Protein AF-A0A8B5X8Y2-F1 (afdb_monomer)

Nearest PDB structures (foldseek):
  4zk9-assembly1_A  TM=5.066E-01  e=2.180E-01  Orf virus (strain NZ2)
  4p5i-assembly1_A-2  TM=5.016E-01  e=2.074E-01  Orf virus
  3ohn-assembly1_A  TM=2.305E-01  e=2.781E-03  Escherichia coli
  4zkc-assembly1_A  TM=3.846E-01  e=9.863E-02  Orf virus (strain NZ2)
  3fip-assembly1_A  TM=2.039E-01  e=2.353E+00  Escherichia coli

Solvent-accessible surface area (backbone atoms only — not comparable to full-atom values): 12367 Å² total; per-residue (Å²): 135,82,86,79,83,75,85,62,71,64,56,59,62,65,64,77,43,81,50,65,52,80,51,75,51,100,83,71,53,77,34,45,38,39,38,35,35,48,45,70,46,27,38,42,30,40,31,41,64,80,77,29,56,38,76,73,46,77,46,55,31,97,81,35,43,67,58,92,66,76,67,75,63,94,71,75,76,65,86,79,75,70,77,68,88,74,76,74,29,36,56,47,58,49,41,28,38,44,94,55,35,40,38,39,40,38,39,35,66,55,93,96,28,40,36,39,38,37,40,38,38,31,56,70,49,60,74,43,68,34,40,51,56,84,45,24,36,41,28,41,40,70,61,88,95,38,83,38,87,73,45,76,47,63,32,95,79,36,48,76,50,77,54,73,54,70,54,75,48,93,88,51,99,58,60,45,37,40,37,43,37,44,28,41,44,91,84,40,43,40,38,36,39,39,39,36,46,95,86,37,31,34,37,38,36,42,38,46,44,75,52,60,85,83,84,100

Radius of gyration: 19.71 Å; Cα contacts (8 Å, |Δi|>4): 469; chains: 1; bounding box: 50×38×54 Å

Mean predicted aligned error: 9.06 Å

Structure (mmCIF, N/CA/C/O backbone):
data_AF-A0A8B5X8Y2-F1
#
_entry.id   AF-A0A8B5X8Y2-F1
#
loop_
_atom_site.group_PDB
_atom_site.id
_atom_site.type_symbol
_atom_site.label_atom_id
_atom_site.label_alt_id
_atom_site.label_comp_id
_atom_site.label_asym_id
_atom_site.label_entity_id
_atom_site.label_seq_id
_atom_site.pdbx_PDB_ins_code
_atom_site.Cartn_x
_atom_site.Cartn_y
_atom_site.Cartn_z
_atom_site.occupancy
_atom_site.B_iso_or_equiv
_atom_site.auth_seq_id
_atom_site.auth_comp_id
_atom_site.auth_asym_id
_atom_site.auth_atom_id
_atom_site.pdbx_PDB_model_num
ATOM 1 N N . MET A 1 1 ? 27.986 -17.971 -14.390 1.00 38.62 1 MET A N 1
ATOM 2 C CA . MET A 1 1 ? 27.100 -17.059 -13.652 1.00 38.62 1 MET A CA 1
ATOM 3 C C . MET A 1 1 ? 25.807 -17.066 -14.427 1.00 38.62 1 MET A C 1
ATOM 5 O O . MET A 1 1 ? 25.839 -16.722 -15.599 1.00 38.62 1 MET A O 1
ATOM 9 N N . GLY A 1 2 ? 24.779 -17.705 -13.874 1.00 31.53 2 GLY A N 1
ATOM 10 C CA . GLY A 1 2 ? 23.454 -17.707 -14.483 1.00 31.53 2 GLY A CA 1
ATOM 11 C C . GLY A 1 2 ? 22.730 -16.488 -13.947 1.00 31.53 2 GLY A C 1
ATOM 12 O O . GLY A 1 2 ? 22.591 -16.387 -12.733 1.00 31.53 2 GLY A O 1
ATOM 13 N N . ASP A 1 3 ? 22.370 -15.577 -14.841 1.00 28.75 3 ASP A N 1
ATOM 14 C CA . ASP A 1 3 ? 21.425 -14.503 -14.564 1.00 28.75 3 ASP A CA 1
ATOM 15 C C . ASP A 1 3 ? 20.065 -15.151 -14.286 1.00 28.75 3 ASP A C 1
ATOM 17 O O . ASP A 1 3 ? 19.533 -15.872 -15.136 1.00 28.75 3 ASP A O 1
ATOM 21 N N . PHE A 1 4 ? 19.564 -14.990 -13.065 1.00 26.45 4 PHE A N 1
ATOM 22 C CA . PHE A 1 4 ? 18.182 -15.295 -12.723 1.00 26.45 4 PHE A CA 1
ATOM 23 C C . PHE A 1 4 ? 17.427 -13.975 -12.811 1.00 26.45 4 PHE A C 1
ATOM 25 O O . PHE A 1 4 ? 17.442 -13.193 -11.870 1.00 26.45 4 PHE A O 1
ATOM 32 N N . THR A 1 5 ? 16.800 -13.721 -13.955 1.00 34.78 5 THR A N 1
ATOM 33 C CA . THR A 1 5 ? 15.864 -12.607 -14.105 1.00 34.78 5 THR A CA 1
ATOM 34 C C . THR A 1 5 ? 14.549 -13.016 -13.445 1.00 34.78 5 THR A C 1
ATOM 36 O O . THR A 1 5 ? 13.855 -13.917 -13.928 1.00 34.78 5 THR A O 1
ATOM 39 N N . LEU A 1 6 ? 14.252 -12.424 -12.288 1.00 32.44 6 LEU A N 1
ATOM 40 C CA . LEU A 1 6 ? 12.945 -12.500 -11.646 1.00 32.44 6 LEU A CA 1
ATOM 41 C C . LEU A 1 6 ? 12.022 -11.527 -12.383 1.00 32.44 6 LEU A C 1
ATOM 43 O O . LEU A 1 6 ? 12.013 -10.340 -12.098 1.00 32.44 6 LEU A O 1
ATOM 47 N N . HIS A 1 7 ? 11.240 -12.043 -13.331 1.00 40.62 7 HIS A N 1
ATOM 48 C CA . HIS A 1 7 ? 10.099 -11.309 -13.874 1.00 40.62 7 HIS A CA 1
ATOM 49 C C . HIS A 1 7 ? 8.995 -11.287 -12.809 1.00 40.62 7 HIS A C 1
ATOM 51 O O . HIS A 1 7 ? 8.089 -12.125 -12.827 1.00 40.62 7 HIS A O 1
ATOM 57 N N . GLY A 1 8 ? 9.126 -10.394 -11.830 1.00 38.94 8 GLY A N 1
ATOM 58 C CA . GLY A 1 8 ? 8.060 -10.083 -10.888 1.00 38.94 8 GLY A CA 1
ATOM 59 C C . GLY A 1 8 ? 6.968 -9.320 -11.627 1.00 38.94 8 GLY A C 1
ATOM 60 O O . GLY A 1 8 ? 7.200 -8.225 -12.122 1.00 38.94 8 GLY A O 1
ATOM 61 N N . THR A 1 9 ? 5.784 -9.910 -11.763 1.00 49.56 9 THR A N 1
ATOM 62 C CA . THR A 1 9 ? 4.577 -9.134 -12.050 1.00 49.56 9 THR A CA 1
ATOM 63 C C . THR A 1 9 ? 4.053 -8.656 -10.704 1.00 49.56 9 THR A C 1
ATOM 65 O O . THR A 1 9 ? 3.495 -9.478 -9.975 1.00 49.56 9 THR A O 1
ATOM 68 N N . ALA A 1 10 ? 4.266 -7.385 -10.356 1.00 52.88 10 ALA A N 1
ATOM 69 C CA . ALA A 1 10 ? 3.536 -6.793 -9.243 1.00 52.88 10 ALA A CA 1
ATOM 70 C C . ALA A 1 10 ? 2.070 -6.653 -9.683 1.00 52.88 10 ALA A C 1
ATOM 72 O O . ALA A 1 10 ? 1.734 -6.024 -10.693 1.00 52.88 10 ALA A O 1
ATOM 73 N N . GLU A 1 11 ? 1.210 -7.387 -8.992 1.00 54.44 11 GLU A N 1
ATOM 74 C CA . GLU A 1 11 ? -0.232 -7.373 -9.169 1.00 54.44 11 GLU A CA 1
ATOM 75 C C . GLU A 1 11 ? -0.811 -7.031 -7.806 1.00 54.44 11 GLU A C 1
ATOM 77 O O . GLU A 1 11 ? -0.530 -7.755 -6.854 1.00 54.44 11 GLU A O 1
ATOM 82 N N . MET A 1 12 ? -1.661 -6.010 -7.734 1.00 52.75 12 MET A N 1
ATOM 83 C CA . MET A 1 12 ? -2.456 -5.750 -6.540 1.00 52.75 12 MET A CA 1
ATOM 84 C C . MET A 1 12 ? -3.363 -6.967 -6.287 1.00 52.75 12 MET A C 1
ATOM 86 O O . MET A 1 12 ? -4.352 -7.197 -6.995 1.00 52.75 12 MET A O 1
ATOM 90 N N . ARG A 1 13 ? -2.992 -7.828 -5.334 1.00 49.34 13 ARG A N 1
ATOM 91 C CA . ARG A 1 13 ? -3.683 -9.097 -5.071 1.00 49.34 13 ARG A CA 1
ATOM 92 C C . ARG A 1 13 ? -4.385 -9.054 -3.732 1.00 49.34 13 ARG A C 1
ATOM 94 O O . ARG A 1 13 ? -3.851 -9.446 -2.710 1.00 49.34 13 ARG A O 1
ATOM 101 N N . GLY A 1 14 ? -5.661 -8.706 -3.749 1.00 49.28 14 GLY A N 1
ATOM 102 C CA . GLY A 1 14 ? -6.479 -8.855 -2.557 1.00 49.28 14 GLY A CA 1
ATOM 103 C C . GLY A 1 14 ? -7.716 -7.994 -2.602 1.00 49.28 14 GLY A C 1
ATOM 104 O O . GLY A 1 14 ? -7.848 -7.091 -3.417 1.00 49.28 14 GLY A O 1
ATOM 105 N N . THR A 1 15 ? -8.644 -8.307 -1.715 1.00 59.81 15 THR A N 1
ATOM 106 C CA . THR A 1 15 ? -9.733 -7.405 -1.361 1.00 59.81 15 THR A CA 1
ATOM 107 C C . THR A 1 15 ? -9.506 -7.007 0.075 1.00 59.81 15 THR A C 1
ATOM 109 O O . THR A 1 15 ? -9.328 -7.893 0.914 1.00 59.81 15 THR A O 1
ATOM 112 N N . VAL A 1 16 ? -9.565 -5.713 0.362 1.00 61.00 16 VAL A N 1
ATOM 113 C CA . VAL A 1 16 ? -9.718 -5.279 1.743 1.00 61.00 16 VAL A CA 1
ATOM 114 C C . VAL A 1 16 ? -11.146 -5.590 2.153 1.00 61.00 16 VAL A C 1
ATOM 116 O O . VAL A 1 16 ? -12.097 -5.283 1.433 1.00 61.00 16 VAL A O 1
ATOM 119 N N . SER A 1 17 ? -11.308 -6.257 3.288 1.00 71.62 17 SER A N 1
ATOM 120 C CA . SER A 1 17 ? -12.624 -6.452 3.882 1.00 71.62 17 SER A CA 1
ATOM 121 C C . SER A 1 17 ? -12.577 -6.068 5.342 1.00 71.62 17 SER A C 1
ATOM 123 O O . SER A 1 17 ? -11.766 -6.617 6.089 1.00 71.62 17 SER A O 1
ATOM 125 N N . ALA A 1 18 ? -13.476 -5.173 5.730 1.00 66.81 18 ALA A N 1
ATOM 126 C CA . ALA A 1 18 ? -13.738 -4.852 7.116 1.00 66.81 18 ALA A CA 1
ATOM 127 C C . ALA A 1 18 ? -14.878 -5.731 7.649 1.00 66.81 18 ALA A C 1
ATOM 129 O O . ALA A 1 18 ? -15.845 -6.062 6.955 1.00 66.81 18 ALA A O 1
ATOM 130 N N . SER A 1 19 ? -14.766 -6.147 8.903 1.00 69.38 19 SER A N 1
ATOM 131 C CA . SER A 1 19 ? -15.874 -6.704 9.673 1.00 69.38 19 SER A CA 1
ATOM 132 C C . SER A 1 19 ? -15.887 -6.053 11.040 1.00 69.38 19 SER A C 1
ATOM 134 O O . SER A 1 19 ? -14.914 -6.136 11.786 1.00 69.38 19 SER A O 1
ATOM 136 N N . SER A 1 20 ? -17.003 -5.419 11.364 1.00 69.00 20 SER A N 1
ATOM 137 C CA . SER A 1 20 ? -17.196 -4.675 12.598 1.00 69.00 20 SER A CA 1
ATOM 138 C C . SER A 1 20 ? -18.082 -5.448 13.569 1.00 69.00 20 SER A C 1
ATOM 140 O O . SER A 1 20 ? -18.954 -6.241 13.191 1.00 69.00 20 SER A O 1
ATOM 142 N N . TYR A 1 21 ? -17.865 -5.224 14.859 1.00 67.62 21 TYR A N 1
ATOM 143 C CA . TYR A 1 21 ? -18.799 -5.657 15.885 1.00 67.62 21 TYR A CA 1
ATOM 144 C C . TYR A 1 21 ? -18.751 -4.710 17.087 1.00 67.62 21 TYR A C 1
ATOM 146 O O . TYR A 1 21 ? -17.691 -4.289 17.545 1.00 67.62 21 TYR A O 1
ATOM 154 N N . ARG A 1 22 ? -19.934 -4.364 17.610 1.00 61.47 22 ARG A N 1
ATOM 155 C CA . ARG A 1 22 ? -20.073 -3.511 18.798 1.00 61.47 22 ARG A CA 1
ATOM 156 C C . ARG A 1 22 ? -20.160 -4.362 20.054 1.00 61.47 22 ARG A C 1
ATOM 158 O O . ARG A 1 22 ? -20.998 -5.265 20.153 1.00 61.47 22 ARG A O 1
ATOM 165 N N . LEU A 1 23 ? -19.334 -4.037 21.039 1.00 57.16 23 LEU A N 1
ATOM 166 C CA . LEU A 1 23 ? -19.392 -4.619 22.371 1.00 57.16 23 LEU A CA 1
ATOM 167 C C . LEU A 1 23 ? -19.573 -3.479 23.370 1.00 57.16 23 LEU A C 1
ATOM 169 O O . LEU A 1 23 ? -18.784 -2.549 23.414 1.00 57.16 23 LEU A O 1
ATOM 173 N N . ALA A 1 24 ? -20.615 -3.554 24.194 1.00 51.59 24 ALA A N 1
ATOM 174 C CA . ALA A 1 24 ? -20.708 -2.683 25.357 1.00 51.59 24 ALA A CA 1
ATOM 175 C C . ALA A 1 24 ? -19.835 -3.280 26.465 1.00 51.59 24 ALA A C 1
ATOM 177 O O . ALA A 1 24 ? -20.049 -4.435 26.867 1.00 51.59 24 ALA A O 1
ATOM 178 N N . ASP A 1 25 ? -18.869 -2.521 26.981 1.00 55.69 25 ASP A N 1
ATOM 179 C CA . ASP A 1 25 ? -18.202 -2.935 28.209 1.00 55.69 25 ASP A CA 1
ATOM 180 C C . ASP A 1 25 ? -19.163 -2.790 29.405 1.00 55.69 25 ASP A C 1
ATOM 182 O O . ASP A 1 25 ? -20.268 -2.248 29.327 1.00 55.69 25 ASP A O 1
ATOM 186 N N . HIS A 1 26 ? -18.749 -3.298 30.563 1.00 51.78 26 HIS A N 1
ATOM 187 C CA . HIS A 1 26 ? -19.544 -3.164 31.786 1.00 51.78 26 HIS A CA 1
ATOM 188 C C . HIS A 1 26 ? -19.492 -1.741 32.385 1.00 51.78 26 HIS A C 1
ATOM 190 O O . HIS A 1 26 ? -20.145 -1.499 33.403 1.00 51.78 26 HIS A O 1
ATOM 196 N N . SER A 1 27 ? -18.726 -0.817 31.790 1.00 58.72 27 SER A N 1
ATOM 197 C CA . SER A 1 27 ? -18.614 0.589 32.194 1.00 58.72 27 SER A CA 1
ATOM 198 C C . SER A 1 27 ? -19.568 1.516 31.428 1.00 58.72 27 SER A C 1
ATOM 200 O O . SER A 1 27 ? -19.815 2.634 31.883 1.00 58.72 27 SER A O 1
ATOM 202 N N . GLY A 1 28 ? -20.188 1.029 30.346 1.00 59.16 28 GLY A N 1
ATOM 203 C CA . GLY A 1 28 ? -21.099 1.803 29.506 1.00 59.16 28 GLY A CA 1
ATOM 204 C C . GLY A 1 28 ? -20.376 2.742 28.543 1.00 59.16 28 GLY A C 1
ATOM 205 O O . GLY A 1 28 ? -21.004 3.677 28.051 1.00 59.16 28 GLY A O 1
ATOM 206 N N . LYS A 1 29 ? -19.077 2.520 28.305 1.00 64.12 29 LYS A N 1
ATOM 207 C CA . LYS A 1 29 ? -18.369 3.140 27.188 1.00 64.12 29 LYS A CA 1
ATOM 208 C C . LYS A 1 29 ? -18.630 2.299 25.943 1.00 64.12 29 LYS A C 1
ATOM 210 O O . LYS A 1 29 ? -18.388 1.091 25.947 1.00 64.12 29 LYS A O 1
ATOM 215 N N . ASP A 1 30 ? -19.156 2.943 24.909 1.00 66.62 30 ASP A N 1
ATOM 216 C CA . ASP A 1 30 ? -19.260 2.334 23.592 1.00 66.62 30 ASP A CA 1
ATOM 217 C C . ASP A 1 30 ? -17.847 2.274 23.007 1.00 66.62 30 ASP A C 1
ATOM 219 O O . ASP A 1 30 ? -17.190 3.299 22.843 1.00 66.62 30 ASP A O 1
ATOM 223 N N . PHE A 1 31 ? -17.368 1.061 22.754 1.00 75.56 31 PHE A N 1
ATOM 224 C CA . PHE A 1 31 ? -16.204 0.826 21.918 1.00 75.56 31 PHE A CA 1
ATOM 225 C C . PHE A 1 31 ? -16.651 -0.052 20.755 1.00 75.56 31 PHE A C 1
ATOM 227 O O . PHE A 1 31 ? -17.548 -0.899 20.886 1.00 75.56 31 PHE A O 1
ATOM 234 N N . TRP A 1 32 ? -16.037 0.154 19.601 1.00 80.69 32 TRP A N 1
ATOM 235 C CA . TRP A 1 32 ? -16.184 -0.754 18.480 1.00 80.69 32 TRP A CA 1
ATOM 236 C C . TRP A 1 32 ? -14.830 -1.370 18.162 1.00 80.69 32 TRP A C 1
ATOM 238 O O . TRP A 1 32 ? -13.779 -0.766 18.376 1.00 80.69 32 TRP A O 1
ATOM 248 N N . THR A 1 33 ? -14.874 -2.609 17.688 1.00 86.12 33 THR A N 1
ATOM 249 C CA . THR A 1 33 ? -13.709 -3.336 17.194 1.00 86.12 33 THR A CA 1
ATOM 250 C C . THR A 1 3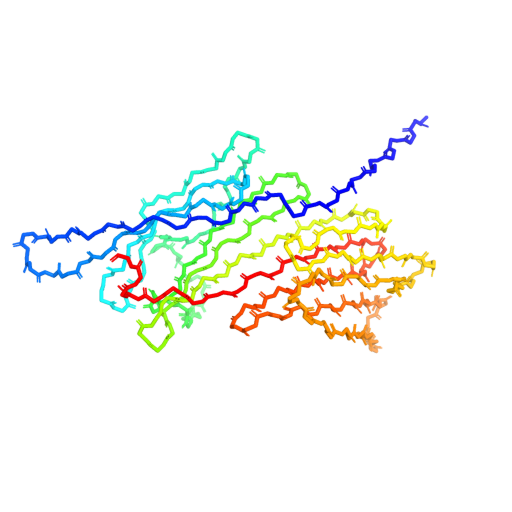3 ? -13.959 -3.660 15.734 1.00 86.12 33 THR A C 1
ATOM 252 O O . THR A 1 33 ? -15.073 -4.059 15.368 1.00 86.12 33 THR A O 1
ATOM 255 N N . MET A 1 34 ? -12.938 -3.480 14.905 1.00 87.94 34 MET A N 1
ATOM 256 C CA . MET A 1 34 ? -12.987 -3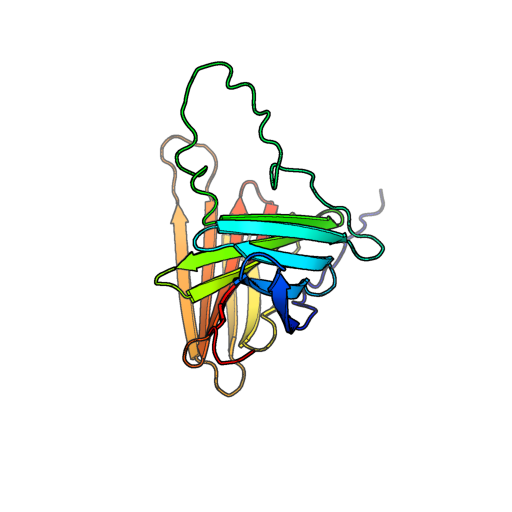.881 13.507 1.00 87.94 34 MET A CA 1
ATOM 257 C C . MET A 1 34 ? -11.797 -4.744 13.187 1.00 87.94 34 MET A C 1
ATOM 259 O O . MET A 1 34 ? -10.691 -4.533 13.678 1.00 87.94 34 MET A O 1
ATOM 263 N N . LYS A 1 35 ? -12.065 -5.713 12.326 1.00 90.94 35 LYS A N 1
ATOM 264 C CA . LYS A 1 35 ? -11.060 -6.584 11.766 1.00 90.94 35 LYS A CA 1
ATOM 265 C C . LYS A 1 35 ? -10.940 -6.315 10.277 1.00 90.94 35 LYS A C 1
ATOM 267 O O . LYS A 1 35 ? -11.942 -6.384 9.563 1.00 90.94 35 LYS A O 1
ATOM 272 N N . PHE A 1 36 ? -9.718 -6.075 9.843 1.00 89.50 36 PHE A N 1
ATOM 273 C CA . PHE A 1 36 ? -9.317 -5.860 8.470 1.00 89.50 36 PHE A CA 1
ATOM 274 C C . PHE A 1 36 ? -8.546 -7.068 7.966 1.00 89.50 36 PHE A C 1
ATOM 276 O O . PHE A 1 36 ? -7.660 -7.592 8.638 1.00 89.50 36 PHE A O 1
ATOM 283 N N . THR A 1 37 ? -8.888 -7.517 6.764 1.00 91.19 37 THR A N 1
ATOM 284 C CA . THR A 1 37 ? -7.993 -8.359 5.970 1.00 91.19 37 THR A CA 1
ATOM 285 C C . THR A 1 37 ? -7.151 -7.442 5.095 1.00 91.19 37 THR A C 1
ATOM 287 O O . THR A 1 37 ? -7.687 -6.789 4.199 1.00 91.19 37 THR A O 1
ATOM 290 N N . VAL A 1 38 ? -5.848 -7.402 5.363 1.00 90.62 38 VAL A N 1
ATOM 291 C CA . VAL A 1 38 ? -4.864 -6.589 4.646 1.00 90.62 38 VAL A CA 1
ATOM 292 C C . VAL A 1 38 ? -4.319 -7.444 3.506 1.00 90.62 38 VAL A C 1
ATOM 294 O O . VAL A 1 38 ? -3.316 -8.140 3.641 1.00 90.62 38 VAL A O 1
ATOM 297 N N . ARG A 1 39 ? -5.084 -7.475 2.405 1.00 87.44 39 ARG A N 1
ATOM 298 C CA . ARG A 1 39 ? -4.784 -8.232 1.173 1.00 87.44 39 ARG A CA 1
ATOM 299 C C . ARG A 1 39 ? -4.342 -9.674 1.474 1.00 87.44 39 ARG A C 1
ATOM 301 O O . ARG A 1 39 ? -5.051 -10.392 2.183 1.00 87.44 39 ARG A O 1
ATOM 308 N N . ASP A 1 40 ? -3.233 -10.133 0.900 1.00 92.94 40 ASP A N 1
ATOM 309 C CA . ASP A 1 40 ? -2.611 -11.406 1.254 1.00 92.94 40 ASP A CA 1
ATOM 310 C C . ASP A 1 40 ? -1.566 -11.288 2.371 1.00 92.94 40 ASP A C 1
ATOM 312 O O . ASP A 1 40 ? -1.134 -12.329 2.867 1.00 92.94 40 ASP A O 1
ATOM 316 N N . ALA A 1 41 ? -1.240 -10.073 2.818 1.00 93.69 41 ALA A N 1
ATOM 317 C CA . ALA A 1 41 ? -0.234 -9.802 3.837 1.00 93.69 41 ALA A CA 1
ATOM 318 C C . ALA A 1 41 ? -0.639 -10.284 5.231 1.00 93.69 41 ALA A C 1
ATOM 320 O O . ALA A 1 41 ? 0.118 -10.995 5.894 1.00 93.69 41 ALA A O 1
ATOM 321 N N . GLY A 1 42 ? -1.875 -10.014 5.653 1.00 94.38 42 GLY A N 1
ATOM 322 C CA . GLY A 1 42 ? -2.301 -10.402 6.991 1.00 94.38 42 GLY A CA 1
ATOM 323 C C . GLY A 1 42 ? -3.703 -9.972 7.388 1.00 94.38 42 GLY A C 1
ATOM 324 O O . GLY A 1 42 ? -4.573 -9.676 6.565 1.00 94.38 42 GLY A O 1
ATOM 325 N N . GLU A 1 43 ? -3.935 -9.987 8.693 1.00 94.44 43 GLU A N 1
ATOM 326 C CA . GLU A 1 43 ? -5.132 -9.451 9.324 1.00 94.44 43 GLU A CA 1
ATOM 327 C C . GLU A 1 43 ? -4.736 -8.456 10.417 1.00 94.44 43 GLU A C 1
ATOM 329 O O . GLU A 1 43 ? -3.863 -8.761 11.229 1.00 94.44 43 GLU A O 1
ATOM 334 N N . VAL A 1 44 ? -5.425 -7.319 10.478 1.00 92.38 44 VAL A N 1
ATOM 335 C CA . VAL A 1 44 ? -5.272 -6.310 11.534 1.00 92.38 44 VAL A CA 1
ATOM 336 C C . VAL A 1 44 ? -6.596 -6.176 12.274 1.00 92.38 44 VAL A C 1
ATOM 338 O O . VAL A 1 44 ? -7.665 -6.147 11.666 1.00 92.38 44 VAL A O 1
ATOM 341 N N . GLU A 1 45 ? -6.558 -6.139 13.598 1.00 92.19 45 GLU A N 1
ATOM 342 C CA . GLU A 1 45 ? -7.715 -5.879 14.445 1.00 92.19 45 GLU A CA 1
ATOM 343 C C . GLU A 1 45 ? -7.450 -4.621 15.264 1.00 92.19 45 GLU A C 1
ATOM 345 O O . GLU A 1 45 ? -6.513 -4.583 16.058 1.00 92.19 45 GLU A O 1
ATOM 350 N N . ILE A 1 46 ? -8.291 -3.603 15.086 1.00 90.31 46 ILE A N 1
ATOM 351 C CA . ILE A 1 46 ? -8.195 -2.334 15.812 1.00 90.31 46 ILE A CA 1
ATOM 352 C C . ILE A 1 46 ? -9.453 -2.092 16.638 1.00 90.31 46 ILE A C 1
ATOM 354 O O . ILE A 1 46 ? -10.544 -2.598 16.344 1.00 90.31 46 ILE A O 1
ATOM 358 N N . ARG A 1 47 ? -9.316 -1.278 17.677 1.00 89.00 47 ARG A N 1
ATOM 359 C CA . ARG A 1 47 ? -10.407 -0.853 18.549 1.00 89.00 47 ARG A CA 1
ATOM 360 C C . ARG A 1 47 ? -10.350 0.651 18.752 1.00 89.00 47 ARG A C 1
ATOM 362 O O . ARG A 1 47 ? -9.314 1.165 19.146 1.00 89.00 47 ARG A O 1
ATOM 369 N N . ARG A 1 48 ? -11.487 1.328 18.585 1.00 87.94 48 ARG A N 1
ATOM 370 C CA . ARG A 1 48 ? -11.625 2.747 18.934 1.00 87.94 48 ARG A CA 1
ATOM 371 C C . ARG A 1 48 ? -12.142 2.907 20.361 1.00 87.94 48 ARG A C 1
ATOM 373 O O . ARG A 1 48 ? -13.168 2.323 20.723 1.00 87.94 48 ARG A O 1
ATOM 380 N N . GLU A 1 49 ? -11.452 3.717 21.158 1.00 87.56 49 GLU A N 1
ATOM 381 C CA . GLU A 1 49 ? -11.794 4.052 22.545 1.00 87.56 49 GLU A CA 1
ATOM 382 C C . GLU A 1 49 ? -11.941 5.574 22.725 1.00 87.56 49 GLU A C 1
ATOM 384 O O . GLU A 1 49 ? -11.098 6.239 23.316 1.00 87.56 49 GLU A O 1
ATOM 389 N N . GLY A 1 50 ? -13.057 6.139 22.255 1.00 86.12 50 GLY A N 1
ATOM 390 C CA . GLY A 1 50 ? -13.228 7.595 22.192 1.00 86.12 50 GLY A CA 1
ATOM 391 C C . GLY A 1 50 ? -12.515 8.152 20.964 1.00 86.12 50 GLY A C 1
ATOM 392 O O . GLY A 1 50 ? -12.855 7.754 19.853 1.00 86.12 50 GLY A O 1
ATOM 393 N N . ASP A 1 51 ? -11.533 9.020 21.176 1.00 86.44 51 ASP A N 1
ATOM 394 C CA . ASP A 1 51 ? -10.722 9.631 20.112 1.00 86.44 51 ASP A CA 1
ATOM 395 C C . ASP A 1 51 ? -9.390 8.891 19.906 1.00 86.44 51 ASP A C 1
ATOM 397 O O . ASP A 1 51 ? -8.509 9.388 19.231 1.00 86.44 51 ASP A O 1
ATOM 401 N N . GLN A 1 52 ? -9.240 7.701 20.499 1.00 87.31 52 GLN A N 1
ATOM 402 C CA . GLN A 1 52 ? -8.013 6.910 20.409 1.00 87.31 52 GLN A CA 1
ATOM 403 C C . GLN A 1 52 ? -8.235 5.619 19.625 1.00 87.31 52 GLN A C 1
ATOM 405 O O . GLN A 1 52 ? -9.249 4.932 19.827 1.00 87.31 52 GLN A O 1
ATOM 410 N N . LEU A 1 53 ? -7.266 5.262 18.787 1.00 88.44 53 LEU A N 1
ATOM 411 C CA . LEU A 1 53 ? -7.146 3.958 18.149 1.00 88.44 53 LEU A CA 1
ATOM 412 C C . LEU A 1 53 ? -6.205 3.063 18.955 1.00 88.44 53 LEU A C 1
ATOM 414 O O . LEU A 1 53 ? -5.213 3.497 19.526 1.00 88.44 53 LEU A O 1
ATOM 418 N N . VAL A 1 54 ? -6.561 1.785 19.047 1.00 88.81 54 VAL A N 1
ATOM 419 C CA . VAL A 1 54 ? -5.783 0.777 19.767 1.00 88.81 54 VAL A CA 1
ATOM 420 C C . VAL A 1 54 ? -5.623 -0.442 18.880 1.00 88.81 54 VAL A C 1
ATOM 422 O O . VAL A 1 54 ? -6.625 -1.060 18.498 1.00 88.81 54 VAL A O 1
ATOM 425 N N . LEU A 1 55 ? -4.375 -0.836 18.621 1.00 90.69 55 LEU A N 1
ATOM 426 C CA . LEU A 1 55 ? -4.073 -2.111 17.984 1.00 90.69 55 LEU A CA 1
ATOM 427 C C . LEU A 1 55 ? -4.435 -3.249 18.946 1.00 90.69 55 LEU A C 1
ATOM 429 O O . LEU A 1 55 ? -3.883 -3.370 20.039 1.00 90.69 55 LEU A O 1
ATOM 433 N N . VAL A 1 56 ? -5.398 -4.082 18.557 1.00 92.06 56 VAL A N 1
ATOM 434 C CA . VAL A 1 56 ? -5.808 -5.266 19.326 1.00 92.06 56 VAL A CA 1
ATOM 435 C C . VAL A 1 56 ? -4.954 -6.467 18.943 1.00 92.06 56 VAL A C 1
ATOM 437 O O . VAL A 1 56 ? -4.567 -7.243 19.818 1.00 92.06 56 VAL A O 1
ATOM 440 N N . ASP A 1 57 ? -4.715 -6.651 17.643 1.00 92.62 57 ASP A N 1
ATOM 441 C CA . ASP A 1 57 ? -3.949 -7.772 17.105 1.00 92.62 57 ASP A CA 1
ATOM 442 C C . ASP A 1 57 ? -3.476 -7.481 15.674 1.00 92.62 57 ASP A C 1
ATOM 444 O O . ASP A 1 57 ? -4.204 -6.873 14.892 1.00 92.62 57 ASP A O 1
ATOM 448 N N . ALA A 1 58 ? -2.303 -7.994 15.310 1.00 93.81 58 ALA A N 1
ATOM 449 C CA . ALA A 1 58 ? -1.786 -7.997 13.944 1.00 93.81 58 ALA A CA 1
ATOM 450 C C . ALA A 1 58 ? -1.239 -9.394 13.637 1.00 93.81 58 ALA A C 1
ATOM 452 O O . ALA A 1 58 ? -0.418 -9.945 14.374 1.00 93.81 58 ALA A O 1
ATOM 453 N N . ARG A 1 59 ? -1.743 -10.022 12.572 1.00 95.31 59 ARG A N 1
ATOM 454 C CA . ARG A 1 59 ? -1.427 -11.413 12.227 1.00 95.31 59 ARG A CA 1
ATOM 455 C C . ARG A 1 59 ? -0.950 -11.518 10.783 1.00 95.31 59 ARG A C 1
ATOM 457 O O . ARG A 1 59 ? -1.802 -11.527 9.891 1.00 95.31 59 ARG A O 1
ATOM 464 N N . PRO A 1 60 ? 0.362 -11.679 10.539 1.00 96.31 60 PRO A N 1
ATOM 465 C CA . PRO A 1 60 ? 0.852 -11.936 9.194 1.00 96.31 60 PRO A CA 1
ATOM 466 C C . PRO A 1 60 ? 0.364 -13.300 8.688 1.00 96.31 60 PRO A C 1
ATOM 468 O O . PRO A 1 60 ? 0.275 -14.289 9.430 1.00 96.31 60 PRO A O 1
ATOM 471 N N . ASN A 1 61 ? 0.046 -13.365 7.398 1.00 95.56 61 ASN A N 1
ATOM 472 C CA . ASN A 1 61 ? -0.232 -14.611 6.699 1.00 95.56 61 ASN A CA 1
ATOM 473 C C . ASN A 1 61 ? 1.062 -15.404 6.453 1.00 95.56 61 ASN A C 1
ATOM 475 O O . ASN A 1 61 ? 2.182 -14.945 6.651 1.00 95.56 61 ASN A O 1
ATOM 479 N N . ALA A 1 62 ? 0.924 -16.658 6.016 1.00 96.00 62 ALA A N 1
ATOM 480 C CA . ALA A 1 62 ? 2.079 -17.523 5.801 1.00 96.00 62 ALA A CA 1
ATOM 481 C C . ALA A 1 62 ? 3.038 -16.958 4.736 1.00 96.00 62 ALA A C 1
ATOM 483 O O . ALA A 1 62 ? 2.663 -16.840 3.572 1.00 96.00 62 ALA A O 1
ATOM 484 N N . GLY A 1 63 ? 4.294 -16.731 5.130 1.00 95.50 63 GLY A N 1
ATOM 485 C CA . GLY A 1 63 ? 5.341 -16.191 4.258 1.00 95.50 63 GLY A CA 1
ATOM 486 C C . GLY A 1 63 ? 5.480 -14.672 4.321 1.00 95.50 63 GLY A C 1
ATOM 487 O O . GLY A 1 63 ? 6.338 -14.147 3.622 1.00 95.50 63 GLY A O 1
ATOM 488 N N . TRP A 1 64 ? 4.654 -14.011 5.123 1.00 96.38 64 TRP A N 1
ATOM 489 C CA . TRP A 1 64 ? 4.812 -12.622 5.520 1.00 96.38 64 TRP A CA 1
ATOM 490 C C . TRP A 1 64 ? 5.381 -12.574 6.934 1.00 96.38 64 TRP A C 1
ATOM 492 O O . TRP A 1 64 ? 5.087 -13.448 7.758 1.00 96.38 64 TRP A O 1
ATOM 502 N N . ASP A 1 65 ? 6.190 -11.563 7.188 1.00 95.81 65 ASP A N 1
ATOM 503 C CA . ASP A 1 65 ? 6.666 -11.188 8.506 1.00 95.81 65 ASP A CA 1
ATOM 504 C C . ASP A 1 65 ? 6.008 -9.850 8.888 1.00 95.81 65 ASP A C 1
ATOM 506 O O . ASP A 1 65 ? 5.526 -9.115 8.028 1.00 95.81 65 ASP A O 1
ATOM 510 N N . LEU A 1 66 ? 5.906 -9.588 10.188 1.00 92.88 66 LEU A N 1
ATOM 511 C CA . LEU A 1 66 ? 5.452 -8.304 10.717 1.00 92.88 66 LEU A CA 1
ATOM 512 C C . LEU A 1 66 ? 6.708 -7.504 11.051 1.00 92.88 66 LEU A C 1
ATOM 514 O O . LEU A 1 66 ? 7.561 -8.037 11.771 1.00 92.88 66 LEU A O 1
ATOM 518 N N . GLU A 1 67 ? 6.836 -6.290 10.528 1.00 89.25 67 GLU A N 1
ATOM 519 C CA . GLU A 1 67 ? 7.877 -5.380 10.992 1.00 89.25 67 GLU A CA 1
ATOM 520 C C . GLU A 1 67 ? 7.436 -4.823 12.353 1.00 89.25 67 GLU A C 1
ATOM 522 O O . GLU A 1 67 ? 6.323 -4.324 12.512 1.00 89.25 67 GLU A O 1
ATOM 527 N N . GLU A 1 68 ? 8.243 -5.070 13.387 1.00 62.44 68 GLU A N 1
ATOM 528 C CA . GLU A 1 68 ? 7.963 -4.599 14.745 1.00 62.44 68 GLU A CA 1
ATOM 529 C C . GLU A 1 68 ? 8.431 -3.145 14.853 1.00 62.44 68 GLU A C 1
ATOM 531 O O . GLU A 1 68 ? 9.529 -2.913 15.351 1.00 62.44 68 GLU A O 1
ATOM 536 N N . ASP A 1 69 ? 7.612 -2.195 14.403 1.00 53.47 69 ASP A N 1
ATOM 537 C CA . ASP A 1 69 ? 7.782 -0.779 14.739 1.00 53.47 69 ASP A CA 1
ATOM 538 C C . ASP A 1 69 ? 6.541 -0.274 15.506 1.00 53.47 69 ASP A C 1
ATOM 540 O O . ASP A 1 69 ? 5.400 -0.342 15.056 1.00 53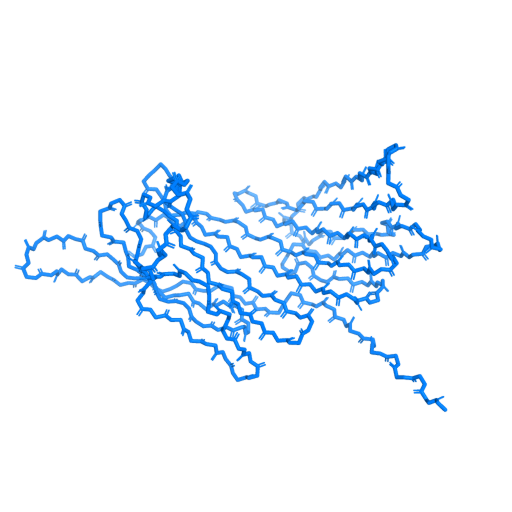.47 69 ASP A O 1
ATOM 544 N N . ASP A 1 70 ? 6.770 0.062 16.775 1.00 49.47 70 ASP A N 1
ATOM 545 C CA . ASP A 1 70 ? 6.069 1.046 17.611 1.00 49.47 70 ASP A CA 1
ATOM 546 C C . ASP A 1 70 ? 4.529 1.125 17.728 1.00 49.47 70 ASP A C 1
ATOM 548 O O . ASP A 1 70 ? 4.032 2.012 18.419 1.00 49.47 70 ASP A O 1
ATOM 552 N N . ALA A 1 71 ? 3.725 0.169 17.255 1.00 49.84 71 ALA A N 1
ATOM 553 C CA . ALA A 1 71 ? 2.261 0.249 17.433 1.00 49.84 71 ALA A CA 1
ATOM 554 C C . ALA A 1 71 ? 1.762 0.208 18.910 1.00 49.84 71 ALA A C 1
ATOM 556 O O . ALA A 1 71 ? 0.550 0.223 19.156 1.00 49.84 71 ALA A O 1
ATOM 557 N N . ASN A 1 72 ? 2.654 0.076 19.908 1.00 46.91 72 ASN A N 1
ATOM 558 C CA . ASN A 1 72 ? 2.317 0.148 21.340 1.00 46.91 72 ASN A CA 1
ATOM 559 C C . ASN A 1 72 ? 3.511 0.286 22.315 1.00 46.91 72 ASN A C 1
ATOM 561 O O . ASN A 1 72 ? 3.298 0.120 23.523 1.00 46.91 72 ASN A O 1
ATOM 565 N N . ASP A 1 73 ? 4.754 0.512 21.867 1.00 45.97 73 ASP A N 1
ATOM 566 C CA . ASP A 1 73 ? 5.885 0.589 22.806 1.00 45.97 73 ASP A CA 1
ATOM 567 C C . ASP A 1 73 ? 5.987 2.003 23.412 1.00 45.97 73 ASP A C 1
ATOM 569 O O . ASP A 1 73 ? 6.773 2.857 23.020 1.00 45.97 73 ASP A O 1
ATOM 573 N N . ASP A 1 74 ? 5.178 2.222 24.453 1.00 48.84 74 ASP A N 1
ATOM 574 C CA . ASP A 1 74 ? 5.244 3.305 25.453 1.00 48.84 74 ASP A CA 1
ATOM 575 C C . ASP A 1 74 ? 6.645 3.467 26.130 1.00 48.84 74 ASP A C 1
ATOM 577 O O . ASP A 1 74 ? 6.775 4.132 27.163 1.00 48.84 74 ASP A O 1
ATOM 581 N N . GLU A 1 75 ? 7.715 2.855 25.609 1.00 46.28 75 GLU A N 1
ATOM 582 C CA . GLU A 1 75 ? 9.081 2.920 26.138 1.00 46.28 75 GLU A CA 1
ATOM 583 C C . GLU A 1 75 ? 10.145 3.286 25.083 1.00 46.28 75 GLU A C 1
ATOM 585 O O . GLU A 1 75 ? 11.308 2.886 25.205 1.00 46.28 75 GLU A O 1
ATOM 590 N N . ALA A 1 76 ? 9.816 4.158 24.124 1.00 47.44 76 ALA A N 1
ATOM 591 C CA . ALA A 1 76 ? 10.837 5.001 23.504 1.00 47.44 76 ALA A CA 1
ATOM 592 C C . ALA A 1 76 ? 11.459 5.912 24.587 1.00 47.44 76 ALA A C 1
ATOM 594 O O . ALA A 1 76 ? 10.998 7.021 24.869 1.00 47.44 76 ALA A O 1
ATOM 595 N N . GLU A 1 77 ? 12.512 5.434 25.265 1.00 47.16 77 GLU A N 1
ATOM 596 C CA . GLU A 1 77 ? 13.414 6.299 26.025 1.00 47.16 77 GLU A CA 1
ATOM 597 C C . GLU A 1 77 ? 14.042 7.288 25.034 1.00 47.16 77 GLU A C 1
ATOM 599 O O . GLU A 1 77 ? 15.057 6.997 24.407 1.00 47.16 77 GLU A O 1
ATOM 604 N N . LEU A 1 78 ? 13.421 8.462 24.896 1.00 48.84 78 LEU A N 1
ATOM 605 C CA . LEU A 1 78 ? 13.922 9.590 24.118 1.00 48.84 78 LEU A CA 1
ATOM 606 C C . LEU A 1 78 ? 15.320 9.992 24.632 1.00 48.84 78 LEU A C 1
ATOM 608 O O . LEU A 1 78 ? 15.458 10.790 25.569 1.00 48.84 78 LEU A O 1
ATOM 612 N N . GLU A 1 79 ? 16.380 9.453 24.025 1.00 54.25 79 GLU A N 1
ATOM 613 C CA . GLU A 1 79 ? 17.693 10.095 24.026 1.00 54.25 79 GLU A CA 1
ATOM 614 C C . GLU A 1 79 ? 17.522 11.377 23.198 1.00 54.25 79 GLU A C 1
ATOM 616 O O . GLU A 1 79 ? 17.357 11.324 21.990 1.00 54.25 79 GLU A O 1
ATOM 621 N N . ASP A 1 80 ? 17.495 12.523 23.883 1.00 56.94 80 ASP A N 1
ATOM 622 C CA . ASP A 1 80 ? 17.412 13.881 23.320 1.00 56.94 80 ASP A CA 1
ATOM 623 C C . ASP A 1 80 ? 16.025 14.522 23.102 1.00 56.94 80 ASP A C 1
ATOM 625 O O . ASP A 1 80 ? 15.928 15.514 22.399 1.00 56.94 80 ASP A O 1
ATOM 629 N N . GLY A 1 81 ? 14.988 14.129 23.851 1.00 54.53 81 GLY A N 1
ATOM 630 C CA . GLY A 1 81 ? 13.898 15.052 24.238 1.00 54.53 81 GLY A CA 1
ATOM 631 C C . GLY A 1 81 ? 13.151 15.792 23.114 1.00 54.53 81 GLY A C 1
ATOM 632 O O . GLY A 1 81 ? 12.640 16.888 23.362 1.00 54.53 81 GLY A O 1
ATOM 633 N N . GLU A 1 82 ? 13.095 15.218 21.915 1.00 52.62 82 GLU A N 1
ATOM 634 C CA . GLU A 1 82 ? 12.126 15.589 20.890 1.00 52.62 82 GLU A CA 1
ATOM 635 C C . GLU A 1 82 ? 10.819 14.891 21.277 1.00 52.62 82 GLU A C 1
ATOM 637 O O . GLU A 1 82 ? 10.740 13.667 21.310 1.00 52.62 82 GLU A O 1
ATOM 642 N N . GLU A 1 83 ? 9.839 15.672 21.735 1.00 50.41 83 GLU A N 1
ATOM 643 C CA . GLU A 1 83 ? 8.483 15.169 21.957 1.00 50.41 83 GLU A CA 1
ATOM 644 C C . GLU A 1 83 ? 7.957 14.732 20.582 1.00 50.41 83 GLU A C 1
ATOM 646 O O . GLU A 1 83 ? 7.852 15.576 19.695 1.00 50.41 83 GLU A O 1
ATOM 651 N N . SER A 1 84 ? 7.689 13.437 20.388 1.00 51.56 84 SER A N 1
ATOM 652 C CA . SER A 1 84 ? 6.979 12.942 19.206 1.00 51.56 84 SER A CA 1
ATOM 653 C C . SER A 1 84 ? 5.622 13.644 19.151 1.00 51.56 84 SER A C 1
ATOM 655 O O . SER A 1 84 ? 4.808 13.477 20.066 1.00 51.56 84 SER A O 1
ATOM 657 N N . GLU A 1 85 ? 5.397 14.468 18.128 1.00 53.19 85 GLU A N 1
ATOM 658 C CA . GLU A 1 85 ? 4.136 15.199 17.935 1.00 53.19 85 GLU A CA 1
ATOM 659 C C . GLU A 1 85 ? 2.979 14.252 17.546 1.00 53.19 85 GLU A C 1
ATOM 661 O O . GLU A 1 85 ? 1.836 14.688 17.506 1.00 53.19 85 GLU A O 1
ATOM 666 N N . ASP A 1 86 ? 3.266 12.958 17.371 1.00 49.03 86 ASP A N 1
ATOM 667 C CA . ASP A 1 86 ? 2.346 11.929 16.865 1.00 49.03 86 ASP A CA 1
ATOM 668 C C . ASP A 1 86 ? 1.754 11.024 17.972 1.00 49.03 86 ASP A C 1
ATOM 670 O O . ASP A 1 86 ? 0.968 10.113 17.722 1.00 49.03 86 ASP A O 1
ATOM 674 N N . ALA A 1 87 ? 2.076 11.278 19.248 1.00 52.91 87 ALA A N 1
ATOM 675 C CA . ALA A 1 87 ? 1.627 10.445 20.376 1.00 52.91 87 ALA A CA 1
ATOM 676 C C . ALA A 1 87 ? 0.187 10.733 20.862 1.00 52.91 87 ALA A C 1
ATOM 678 O O . ALA A 1 87 ? -0.177 10.363 21.985 1.00 52.91 87 ALA A O 1
ATOM 679 N N . ASP A 1 88 ? -0.650 11.398 20.062 1.00 58.09 88 ASP A N 1
ATOM 680 C CA . ASP A 1 88 ? -2.050 11.663 20.423 1.00 58.09 88 ASP A CA 1
ATOM 681 C C . ASP A 1 88 ? -2.942 10.400 20.301 1.00 58.09 88 ASP A C 1
ATOM 683 O O . ASP A 1 88 ? -4.062 10.361 20.823 1.00 58.09 88 ASP A O 1
ATOM 687 N N . GLY A 1 89 ? -2.412 9.305 19.733 1.00 63.16 89 GLY A N 1
ATOM 688 C CA . GLY A 1 89 ? -3.103 8.013 19.613 1.00 63.16 89 GLY A CA 1
ATOM 689 C C . GLY A 1 89 ? -4.269 8.041 18.623 1.00 63.16 89 GLY A C 1
ATOM 690 O O . GLY A 1 89 ? -5.179 7.213 18.717 1.00 63.16 89 GLY A O 1
ATOM 691 N N . GLU A 1 90 ? -4.267 9.026 17.725 1.00 79.19 90 GLU A N 1
ATOM 692 C CA . GLU A 1 90 ? -5.268 9.229 16.675 1.00 79.19 90 GLU A CA 1
ATOM 693 C C . GLU A 1 90 ? -4.943 8.427 15.404 1.00 79.19 90 GLU A C 1
ATOM 695 O O . GLU A 1 90 ? -5.851 8.197 14.605 1.00 79.19 90 GLU A O 1
ATOM 700 N N . GLU A 1 91 ? -3.705 7.939 15.280 1.00 86.50 91 GLU A N 1
ATOM 701 C CA . GLU A 1 91 ? -3.168 7.168 14.155 1.00 86.50 91 GLU A CA 1
ATOM 702 C C . GLU A 1 91 ? -2.612 5.810 14.621 1.00 86.50 91 GLU A C 1
ATOM 704 O O . GLU A 1 91 ? -2.221 5.632 15.780 1.00 86.50 91 GLU A O 1
ATOM 709 N N . LEU A 1 92 ? -2.642 4.822 13.732 1.00 90.00 92 LEU A N 1
ATOM 710 C CA . LEU A 1 92 ? -2.124 3.477 13.938 1.00 90.00 92 LEU A CA 1
ATOM 711 C C . LEU A 1 92 ? -1.584 2.945 12.617 1.00 90.00 92 LEU A C 1
ATOM 713 O O . LEU A 1 92 ? -2.341 2.862 11.654 1.00 90.00 92 LEU A O 1
ATOM 717 N N . GLU A 1 93 ? -0.348 2.462 12.638 1.00 92.06 93 GLU A N 1
ATOM 718 C CA . GLU A 1 93 ? 0.341 1.875 11.490 1.00 92.06 93 GLU A CA 1
ATOM 719 C C . GLU A 1 93 ? 0.716 0.408 11.769 1.00 92.06 93 GLU A C 1
ATOM 721 O O . GLU A 1 93 ? 0.970 0.006 12.912 1.00 92.06 93 GLU A O 1
ATOM 726 N N . VAL A 1 94 ? 0.673 -0.432 10.734 1.00 93.19 94 VAL A N 1
ATOM 727 C CA . VAL A 1 94 ? 1.100 -1.834 10.774 1.00 93.19 94 VAL A CA 1
ATOM 728 C C . VAL A 1 94 ? 1.734 -2.224 9.445 1.00 93.19 94 VAL A C 1
ATOM 730 O O . VAL A 1 94 ? 1.030 -2.333 8.437 1.00 93.19 94 VAL A O 1
ATOM 733 N N . THR A 1 95 ? 3.009 -2.602 9.486 1.00 94.94 95 THR A N 1
ATOM 734 C CA . THR A 1 95 ? 3.774 -2.947 8.281 1.00 94.94 95 THR A CA 1
ATOM 735 C C . THR A 1 95 ? 4.045 -4.447 8.179 1.00 94.94 95 THR A C 1
ATOM 737 O O . THR A 1 95 ? 4.550 -5.109 9.093 1.00 94.94 95 THR A O 1
ATOM 740 N N . PHE A 1 96 ? 3.659 -5.026 7.042 1.00 95.31 96 PHE A N 1
ATOM 741 C CA . PHE A 1 96 ? 3.883 -6.425 6.698 1.00 95.31 96 PHE A CA 1
ATOM 742 C C . PHE A 1 96 ? 4.928 -6.529 5.594 1.00 95.31 96 PHE A C 1
ATOM 744 O O . PHE A 1 96 ? 4.779 -5.916 4.544 1.00 95.31 96 PHE A O 1
ATOM 751 N N . VAL A 1 97 ? 5.919 -7.402 5.766 1.00 95.75 97 VAL A N 1
ATOM 752 C CA . VAL A 1 97 ? 7.031 -7.543 4.815 1.00 95.75 97 VAL A CA 1
ATOM 753 C C . VAL A 1 97 ? 7.164 -8.968 4.274 1.00 95.75 97 VAL A C 1
ATOM 755 O O . VAL A 1 97 ? 7.034 -9.966 4.988 1.00 95.75 97 VAL A O 1
ATOM 758 N N . GLN A 1 98 ? 7.445 -9.087 2.976 1.00 95.50 98 GLN A N 1
ATOM 759 C CA . GLN A 1 98 ? 7.769 -10.332 2.280 1.00 95.50 98 GLN A CA 1
ATOM 760 C C . GLN A 1 98 ? 8.880 -10.097 1.246 1.00 95.50 98 GLN A C 1
ATOM 762 O O . GLN A 1 98 ? 8.649 -9.939 0.047 1.00 95.50 98 GLN A O 1
ATOM 767 N N . GLY A 1 99 ? 10.138 -10.172 1.681 1.00 94.69 99 GLY A N 1
ATOM 768 C CA . GLY A 1 99 ? 11.280 -10.054 0.772 1.00 94.69 99 GLY A CA 1
ATOM 769 C C . GLY A 1 99 ? 11.488 -8.617 0.293 1.00 94.69 99 GLY A C 1
ATOM 770 O O . GLY A 1 99 ? 12.050 -7.831 1.036 1.00 94.69 99 GLY A O 1
ATOM 771 N N . ASN A 1 100 ? 11.116 -8.313 -0.952 1.00 93.88 100 ASN A N 1
ATOM 772 C CA . ASN A 1 100 ? 11.194 -6.971 -1.551 1.00 93.88 100 ASN A CA 1
ATOM 773 C C . ASN A 1 100 ? 9.807 -6.330 -1.719 1.00 93.88 100 ASN A C 1
ATOM 775 O O . ASN A 1 100 ? 9.625 -5.506 -2.609 1.00 93.88 100 ASN A O 1
ATOM 779 N N . HIS A 1 101 ? 8.832 -6.824 -0.965 1.00 94.12 101 HIS A N 1
ATOM 780 C CA . HIS A 1 101 ? 7.432 -6.448 -1.029 1.00 94.12 101 HIS A CA 1
ATOM 781 C C . HIS A 1 101 ? 6.982 -6.082 0.377 1.00 94.12 101 HIS A C 1
ATOM 783 O O . HIS A 1 101 ? 7.180 -6.885 1.294 1.00 94.12 101 HIS A O 1
ATOM 789 N N . GLU A 1 102 ? 6.373 -4.921 0.517 1.00 95.19 102 GLU A N 1
ATOM 790 C CA . GLU A 1 102 ? 5.858 -4.400 1.769 1.00 95.19 102 GLU A CA 1
ATOM 791 C C . GLU A 1 102 ? 4.405 -3.967 1.590 1.00 95.19 102 GLU A C 1
ATOM 793 O O . GLU A 1 102 ? 3.984 -3.556 0.509 1.00 95.19 102 GLU A O 1
ATOM 798 N N . VAL A 1 103 ? 3.611 -4.169 2.637 1.00 94.44 103 VAL A N 1
ATOM 799 C CA . VAL A 1 103 ? 2.224 -3.724 2.712 1.00 94.44 103 VAL A CA 1
ATOM 800 C C . VAL A 1 103 ? 2.028 -3.050 4.053 1.00 94.44 103 VAL A C 1
ATOM 802 O O . VAL A 1 103 ? 2.061 -3.718 5.090 1.00 94.44 103 VAL A O 1
ATOM 805 N N . GLU A 1 104 ? 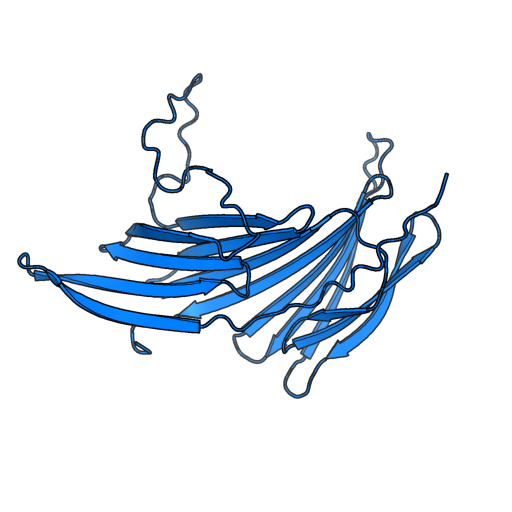1.752 -1.761 4.011 1.00 94.69 104 GLU A N 1
ATOM 806 C CA . GLU A 1 104 ? 1.439 -0.957 5.177 1.00 94.69 104 GLU A CA 1
ATOM 807 C C . GLU A 1 104 ? -0.076 -0.806 5.319 1.00 94.69 104 GLU A C 1
ATOM 809 O O . GLU A 1 104 ? -0.824 -0.679 4.343 1.00 94.69 104 GLU A O 1
ATOM 814 N N . PHE 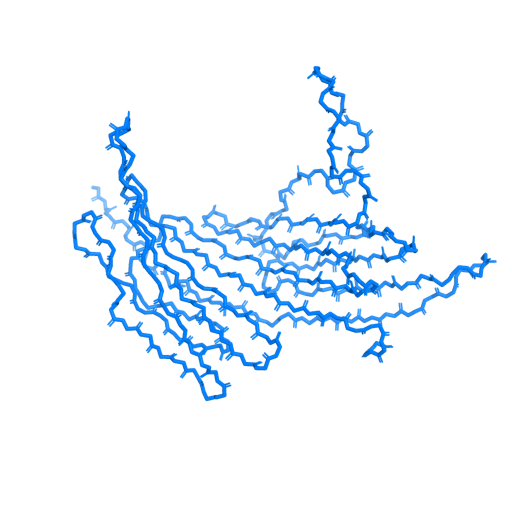A 1 105 ? -0.549 -0.890 6.554 1.00 93.69 105 PHE A N 1
ATOM 815 C CA . PHE A 1 105 ? -1.913 -0.573 6.938 1.00 93.69 105 PHE A CA 1
ATOM 816 C C . PHE A 1 105 ? -1.877 0.596 7.911 1.00 93.69 105 PHE A C 1
ATOM 818 O O . PHE A 1 105 ? -1.350 0.446 9.009 1.00 93.69 105 PHE A O 1
ATOM 825 N N . GLU A 1 106 ? -2.535 1.688 7.550 1.00 93.19 106 GLU A N 1
ATOM 826 C CA . GLU A 1 106 ? -2.701 2.857 8.402 1.00 93.19 106 GLU A CA 1
ATOM 827 C C . GLU A 1 106 ? -4.191 3.081 8.703 1.00 93.19 106 GLU A C 1
ATOM 829 O O . GLU A 1 106 ? -5.088 2.855 7.874 1.00 93.19 106 GLU A O 1
ATOM 834 N N . ALA A 1 107 ? -4.473 3.504 9.929 1.00 91.19 107 ALA A N 1
ATOM 835 C CA . ALA A 1 107 ? -5.787 3.919 10.371 1.00 91.19 107 ALA A CA 1
ATOM 836 C C . ALA A 1 107 ? -5.692 5.222 11.168 1.00 91.19 107 ALA A C 1
ATOM 838 O O . ALA A 1 107 ? -4.987 5.268 12.167 1.00 91.19 107 ALA A O 1
ATOM 839 N N . GLU A 1 108 ? -6.492 6.221 10.797 1.00 91.75 108 GLU A N 1
ATOM 840 C CA . GLU A 1 108 ? -6.516 7.545 11.433 1.00 91.75 108 GLU A CA 1
ATOM 841 C C . GLU A 1 108 ? -7.962 7.972 11.757 1.00 91.75 108 GLU A C 1
ATOM 843 O O . GLU A 1 108 ? -8.912 7.628 11.040 1.00 91.75 108 GLU A O 1
ATOM 848 N N . ILE A 1 109 ? -8.180 8.733 12.835 1.00 89.81 109 ILE A N 1
ATOM 849 C CA . ILE A 1 109 ? -9.475 9.376 13.117 1.00 89.81 109 ILE A CA 1
ATOM 850 C C . ILE A 1 109 ? -9.493 10.804 12.559 1.00 89.81 109 ILE A C 1
ATOM 852 O O . ILE A 1 109 ? -8.923 11.722 13.135 1.00 89.81 109 ILE A O 1
ATOM 856 N N . VAL A 1 110 ? -10.280 11.029 11.503 1.00 88.69 110 VAL A N 1
ATOM 857 C CA . VAL A 1 110 ? -10.433 12.339 10.849 1.00 88.69 110 VAL A CA 1
ATOM 858 C C . VAL A 1 110 ? -11.896 12.776 10.839 1.00 88.69 110 VAL A C 1
ATOM 860 O O . VAL A 1 110 ? -12.754 12.137 10.221 1.00 88.69 110 VAL A O 1
ATOM 863 N N . ASP A 1 111 ? -12.197 13.909 11.484 1.00 88.44 111 ASP A N 1
ATOM 864 C CA . ASP A 1 111 ? -13.558 14.464 11.603 1.00 88.44 111 ASP A CA 1
ATOM 865 C C . ASP A 1 111 ? -14.581 13.416 12.099 1.00 88.44 111 ASP A C 1
ATOM 867 O O . ASP A 1 111 ? -15.614 13.184 11.462 1.00 88.44 111 ASP A O 1
ATOM 871 N N . ASP A 1 112 ? -14.270 12.746 13.216 1.00 86.12 112 ASP A N 1
ATOM 872 C CA . ASP A 1 112 ? -15.054 11.654 13.825 1.00 86.12 112 ASP A CA 1
ATOM 873 C C . ASP A 1 112 ? -15.200 10.378 12.970 1.00 86.12 112 ASP A C 1
ATOM 875 O O . ASP A 1 112 ? -15.837 9.413 13.410 1.00 86.12 112 ASP A O 1
ATOM 879 N N . ARG A 1 113 ? -14.606 10.332 11.775 1.00 86.00 113 ARG A N 1
ATOM 880 C CA . ARG A 1 113 ? -14.625 9.172 10.878 1.00 86.00 113 ARG A CA 1
ATOM 881 C C . ARG A 1 113 ? -13.297 8.452 10.928 1.00 86.00 113 ARG A C 1
ATOM 883 O O . ARG A 1 113 ? -12.268 9.055 11.195 1.00 86.00 113 ARG A O 1
ATOM 890 N N . LEU A 1 114 ? -13.340 7.164 10.632 1.00 88.38 114 LEU A N 1
ATOM 891 C CA . LEU A 1 114 ? -12.123 6.407 10.446 1.00 88.38 114 LEU A CA 1
ATOM 892 C C . LEU A 1 114 ? -11.679 6.534 8.993 1.00 88.38 114 LEU A C 1
ATOM 894 O O . LEU A 1 114 ? -12.427 6.185 8.076 1.00 88.38 114 LEU A O 1
ATOM 898 N N . LEU A 1 115 ? -10.471 7.028 8.807 1.00 90.00 115 LEU A N 1
ATOM 899 C CA . LEU A 1 115 ? -9.739 6.942 7.567 1.00 90.00 115 LEU A CA 1
ATOM 900 C C . LEU A 1 115 ? -8.898 5.663 7.601 1.00 90.00 115 LEU A C 1
ATOM 902 O O . LEU A 1 115 ? -8.221 5.408 8.589 1.00 90.00 115 LEU A O 1
ATOM 906 N N . ILE A 1 116 ? -8.985 4.854 6.547 1.00 90.38 116 ILE A N 1
ATOM 907 C CA . ILE A 1 116 ? -8.100 3.708 6.345 1.00 90.38 116 ILE A CA 1
ATOM 908 C C . ILE A 1 116 ? -7.284 3.949 5.088 1.00 90.38 116 ILE A C 1
ATOM 910 O O . ILE A 1 116 ? -7.834 4.306 4.034 1.00 90.38 116 ILE A O 1
ATOM 914 N N . GLU A 1 117 ? -5.994 3.684 5.204 1.00 92.50 117 GLU A N 1
ATOM 915 C CA . GLU A 1 117 ? -5.054 3.692 4.105 1.00 92.50 117 GLU A CA 1
ATOM 916 C C . GLU A 1 117 ? -4.298 2.364 4.056 1.00 92.50 117 GLU A C 1
ATOM 918 O O . GLU A 1 117 ? -4.008 1.739 5.075 1.00 92.50 117 GLU A O 1
ATOM 923 N N . ILE A 1 118 ? -4.092 1.856 2.843 1.00 92.94 118 ILE A N 1
ATOM 924 C CA . ILE A 1 118 ? -3.239 0.693 2.617 1.00 92.94 118 ILE A CA 1
ATOM 925 C C . ILE A 1 118 ? -2.301 1.016 1.479 1.00 92.94 118 ILE A C 1
ATOM 927 O O . ILE A 1 118 ? -2.758 1.203 0.340 1.00 92.94 118 ILE A O 1
ATOM 931 N N . GLU A 1 119 ? -1.022 0.981 1.798 1.00 94.19 119 GLU A N 1
ATOM 932 C CA . GLU A 1 119 ? 0.081 1.146 0.872 1.00 94.19 119 GLU A CA 1
ATOM 933 C C . GLU A 1 119 ? 0.696 -0.219 0.557 1.00 94.19 119 GLU A C 1
ATOM 935 O O . GLU A 1 119 ? 0.687 -1.137 1.376 1.00 94.19 119 GLU A O 1
ATOM 940 N N . GLU A 1 120 ? 1.127 -0.417 -0.682 1.00 93.38 120 GLU A N 1
ATOM 941 C CA . GLU A 1 120 ? 1.803 -1.641 -1.113 1.00 93.38 120 GLU A CA 1
ATOM 942 C C . GLU A 1 120 ? 2.983 -1.245 -1.991 1.00 93.38 120 GLU A C 1
ATOM 944 O O . GLU A 1 120 ? 2.765 -0.693 -3.071 1.00 93.38 120 GLU A O 1
ATOM 949 N N . SER A 1 121 ? 4.201 -1.542 -1.549 1.00 94.25 121 SER A N 1
ATOM 950 C CA . SER A 1 121 ? 5.438 -1.129 -2.207 1.00 94.25 121 SER A CA 1
ATOM 951 C C . SER A 1 121 ? 6.285 -2.337 -2.630 1.00 94.25 121 SER A C 1
ATOM 953 O O . SER A 1 121 ? 6.346 -3.377 -1.965 1.00 94.25 121 SER A O 1
ATOM 955 N N . TRP A 1 122 ? 6.938 -2.246 -3.793 1.00 95.12 122 TRP A N 1
ATOM 956 C CA . TRP A 1 122 ? 7.926 -3.228 -4.242 1.00 95.12 122 TRP A CA 1
ATOM 957 C C . TRP A 1 122 ? 9.211 -2.560 -4.690 1.00 95.12 122 TRP A C 1
ATOM 959 O O . TRP A 1 122 ? 9.228 -1.826 -5.678 1.00 95.12 122 TRP A O 1
ATOM 969 N N . HIS A 1 123 ? 10.314 -2.984 -4.088 1.00 94.44 123 HIS A N 1
ATOM 970 C CA . HIS A 1 123 ? 11.646 -2.490 -4.417 1.00 94.44 123 HIS A CA 1
ATOM 971 C C . HIS A 1 123 ? 12.343 -3.392 -5.440 1.00 94.44 123 HIS A C 1
ATOM 973 O O . HIS A 1 123 ? 12.187 -4.621 -5.449 1.00 94.44 123 HIS A O 1
ATOM 979 N N . GLY A 1 124 ? 13.155 -2.799 -6.313 1.00 93.75 124 GLY A N 1
ATOM 980 C CA . GLY A 1 124 ? 13.984 -3.538 -7.268 1.00 93.75 124 GLY A CA 1
ATOM 981 C C . GLY A 1 124 ? 13.206 -4.323 -8.323 1.00 93.75 124 GLY A C 1
ATOM 982 O O . GLY A 1 124 ? 13.683 -5.358 -8.806 1.00 93.75 124 GLY A O 1
ATOM 983 N N . VAL A 1 125 ? 12.013 -3.859 -8.699 1.00 93.69 125 VAL A N 1
ATOM 984 C CA . VAL A 1 125 ? 11.194 -4.524 -9.721 1.00 93.69 125 VAL A CA 1
ATOM 985 C C . VAL A 1 125 ? 11.619 -4.161 -11.144 1.00 93.69 125 VAL A C 1
ATOM 987 O O . VAL A 1 125 ? 12.249 -3.141 -11.417 1.00 93.69 125 VAL A O 1
ATOM 990 N N . GLU A 1 126 ? 11.278 -5.019 -12.108 1.00 94.06 126 GLU A N 1
ATOM 991 C CA . GLU A 1 126 ? 11.487 -4.704 -13.522 1.00 94.06 126 GLU A CA 1
ATOM 992 C C . GLU A 1 126 ? 10.328 -3.850 -14.072 1.00 94.06 126 GLU A C 1
ATOM 994 O O . GLU A 1 126 ? 9.167 -4.111 -13.748 1.00 94.06 126 GLU A O 1
ATOM 999 N N . PRO A 1 127 ? 10.594 -2.890 -14.981 1.00 95.56 127 PRO A N 1
ATOM 1000 C CA . PRO A 1 127 ? 9.538 -2.174 -15.688 1.00 95.56 127 PRO A CA 1
ATOM 1001 C C . PRO A 1 127 ? 8.606 -3.139 -16.428 1.00 95.56 127 PRO A C 1
ATOM 1003 O O . PRO A 1 127 ? 9.060 -4.042 -17.140 1.00 95.56 127 PRO A O 1
ATOM 1006 N N . GLY A 1 128 ? 7.300 -2.919 -16.322 1.00 96.06 128 GLY A N 1
ATOM 1007 C CA . GLY A 1 128 ? 6.312 -3.807 -16.916 1.00 96.06 128 GLY A CA 1
ATOM 1008 C C . GLY A 1 128 ? 4.902 -3.239 -16.903 1.00 96.06 128 GLY A C 1
ATOM 1009 O O . GLY A 1 128 ? 4.691 -2.029 -16.867 1.00 96.06 128 GLY A O 1
ATOM 1010 N N . THR A 1 129 ? 3.922 -4.134 -16.988 1.00 95.88 129 THR A N 1
ATOM 1011 C CA . THR A 1 129 ? 2.512 -3.791 -16.792 1.00 95.88 129 THR A CA 1
ATOM 1012 C C . THR A 1 129 ? 2.096 -4.192 -15.388 1.00 95.88 129 THR A C 1
ATOM 1014 O O . THR A 1 129 ? 2.206 -5.362 -15.026 1.00 95.88 129 THR A O 1
ATOM 1017 N N . PHE A 1 130 ? 1.573 -3.219 -14.661 1.00 94.38 130 PHE A N 1
ATOM 1018 C CA . PHE A 1 130 ? 1.141 -3.293 -13.281 1.00 94.38 130 PHE A CA 1
ATOM 1019 C C . PHE A 1 130 ? -0.384 -3.237 -13.221 1.00 94.38 130 PHE A C 1
ATOM 1021 O O . PHE A 1 130 ? -1.017 -2.436 -13.919 1.00 94.38 130 PHE A O 1
ATOM 1028 N N . ASN A 1 131 ? -0.992 -4.125 -12.435 1.00 92.94 131 ASN A N 1
ATOM 1029 C CA . ASN A 1 131 ? -2.430 -4.088 -12.181 1.00 92.94 131 ASN A CA 1
ATOM 1030 C C . ASN A 1 131 ? -2.697 -3.267 -10.919 1.00 92.94 131 ASN A C 1
ATOM 1032 O O . ASN A 1 131 ? -2.278 -3.673 -9.843 1.00 92.94 131 ASN A O 1
ATOM 1036 N N . VAL A 1 132 ? -3.434 -2.168 -11.078 1.00 91.69 132 VAL A N 1
ATOM 1037 C CA . VAL A 1 132 ? -3.831 -1.242 -10.008 1.00 91.69 132 VAL A CA 1
ATOM 1038 C C . VAL A 1 132 ? -5.207 -1.674 -9.488 1.00 91.69 132 VAL A C 1
ATOM 1040 O O . VAL A 1 132 ? -6.211 -0.978 -9.643 1.00 91.69 132 VAL A O 1
ATOM 1043 N N . GLY A 1 133 ? -5.288 -2.927 -9.038 1.00 88.75 133 GLY A N 1
ATOM 1044 C CA . GLY A 1 133 ? -6.498 -3.562 -8.514 1.00 88.75 133 GLY A CA 1
ATOM 1045 C C . GLY A 1 133 ? -7.729 -3.393 -9.401 1.00 88.75 133 GLY A C 1
ATOM 1046 O O . GLY A 1 133 ? -7.746 -3.758 -10.583 1.00 88.75 133 GLY A O 1
ATOM 1047 N N . GLU A 1 134 ? -8.796 -2.849 -8.813 1.00 90.56 134 GLU A N 1
ATOM 1048 C CA . GLU A 1 134 ? -10.048 -2.582 -9.521 1.00 90.56 134 GLU A CA 1
ATOM 1049 C C . GLU A 1 134 ? -10.008 -1.324 -10.396 1.00 90.56 134 GLU A C 1
ATOM 1051 O O . GLU A 1 134 ? -10.841 -1.201 -11.297 1.00 90.56 134 GLU A O 1
ATOM 1056 N N . ALA A 1 135 ? -9.027 -0.442 -10.198 1.00 94.50 135 ALA A N 1
ATOM 1057 C CA . ALA A 1 135 ? -8.952 0.846 -10.868 1.00 94.50 135 ALA A CA 1
ATOM 1058 C C . ALA A 1 135 ? -8.461 0.735 -12.315 1.00 94.50 135 ALA A C 1
ATOM 1060 O O . ALA A 1 135 ? -9.018 1.372 -13.214 1.00 94.50 135 ALA A O 1
ATOM 1061 N N . GLY A 1 136 ? -7.478 -0.129 -12.588 1.00 95.62 136 GLY A N 1
ATOM 1062 C CA . GLY A 1 136 ? -6.969 -0.279 -13.948 1.00 95.62 136 GLY A CA 1
ATOM 1063 C C . GLY A 1 136 ? -5.637 -1.006 -14.086 1.00 95.62 136 GLY A C 1
ATOM 1064 O O . GLY A 1 136 ? -5.283 -1.897 -13.315 1.00 95.62 136 GLY A O 1
ATOM 1065 N N . THR A 1 137 ? -4.905 -0.645 -15.136 1.00 96.31 137 THR A N 1
ATOM 1066 C CA . THR A 1 137 ? -3.539 -1.115 -15.388 1.00 96.31 137 THR A CA 1
ATOM 1067 C C . THR A 1 137 ? -2.649 0.031 -15.844 1.00 96.31 137 THR A C 1
ATOM 1069 O O . THR A 1 137 ? -3.073 0.826 -16.691 1.00 96.31 137 THR A O 1
ATOM 1072 N N . VAL A 1 138 ? -1.404 0.044 -15.374 1.00 96.69 138 VAL A N 1
ATOM 1073 C CA . VAL A 1 138 ? -0.363 1.003 -15.761 1.00 96.69 138 VAL A CA 1
ATOM 1074 C C . VAL A 1 138 ? 0.802 0.254 -16.405 1.00 96.69 138 VAL A C 1
ATOM 1076 O O . VAL A 1 138 ? 1.228 -0.785 -15.918 1.00 96.69 138 VAL A O 1
ATOM 1079 N N . GLU A 1 139 ? 1.307 0.733 -17.540 1.00 97.06 139 GLU A N 1
ATOM 1080 C CA . GLU A 1 139 ? 2.507 0.199 -18.190 1.00 97.06 139 GLU A CA 1
ATOM 1081 C C . GLU A 1 139 ? 3.662 1.187 -18.026 1.00 97.06 139 GLU A C 1
ATOM 1083 O O . GLU A 1 139 ? 3.622 2.288 -18.582 1.00 97.06 139 GLU A O 1
ATOM 1088 N N . ILE A 1 140 ? 4.717 0.759 -17.335 1.00 96.62 140 ILE A N 1
ATOM 1089 C CA . ILE A 1 140 ? 5.972 1.493 -17.190 1.00 96.62 140 ILE A CA 1
ATOM 1090 C C . ILE A 1 140 ? 7.039 0.869 -18.076 1.00 96.62 140 ILE A C 1
ATOM 1092 O O . ILE A 1 140 ? 7.172 -0.348 -18.213 1.00 96.62 140 ILE A O 1
ATOM 1096 N N . ARG A 1 141 ? 7.830 1.733 -18.706 1.00 96.06 141 ARG A N 1
ATOM 1097 C CA . ARG A 1 141 ? 9.024 1.359 -19.458 1.00 96.06 141 ARG A CA 1
ATOM 1098 C C . ARG A 1 141 ? 10.212 2.168 -18.978 1.00 96.06 141 ARG A C 1
ATOM 1100 O O . ARG A 1 141 ? 10.066 3.275 -18.471 1.00 96.06 141 ARG A O 1
ATOM 1107 N N . ARG A 1 142 ? 11.397 1.626 -19.238 1.00 93.75 142 ARG A N 1
ATOM 1108 C CA . ARG A 1 142 ? 12.672 2.271 -18.943 1.00 93.75 142 ARG A CA 1
ATOM 1109 C C . ARG A 1 142 ? 13.487 2.459 -20.218 1.00 93.75 142 ARG A C 1
ATOM 1111 O O . ARG A 1 142 ? 13.597 1.534 -21.024 1.00 93.75 142 ARG A O 1
ATOM 1118 N N . ASP A 1 143 ? 14.053 3.649 -20.388 1.00 93.06 143 ASP A N 1
ATOM 1119 C CA . ASP A 1 143 ? 15.016 3.984 -21.445 1.00 93.06 143 ASP A CA 1
ATOM 1120 C C . ASP A 1 143 ? 16.286 4.555 -20.801 1.00 93.06 143 ASP A C 1
ATOM 1122 O O . ASP A 1 143 ? 16.385 5.749 -20.523 1.00 93.06 143 ASP A O 1
ATOM 1126 N N . GLY A 1 144 ? 17.241 3.676 -20.490 1.00 89.81 144 GLY A N 1
ATOM 1127 C CA . GLY A 1 144 ? 18.422 4.037 -19.703 1.00 89.81 144 GLY A CA 1
ATOM 1128 C C . GLY A 1 144 ? 18.048 4.404 -18.266 1.00 89.81 144 GLY A C 1
ATOM 1129 O O . GLY A 1 144 ? 17.498 3.580 -17.540 1.00 89.81 144 GLY A O 1
ATOM 1130 N N . GLU A 1 145 ? 18.341 5.637 -17.871 1.00 89.06 145 GLU A N 1
ATOM 1131 C CA . GLU A 1 145 ? 18.022 6.196 -16.548 1.00 89.06 145 GLU A CA 1
ATOM 1132 C C . GLU A 1 145 ? 16.646 6.868 -16.525 1.00 89.06 145 GLU A C 1
ATOM 1134 O O . GLU A 1 145 ? 16.296 7.513 -15.554 1.00 89.06 145 GLU A O 1
ATOM 1139 N N . ARG A 1 146 ? 15.853 6.756 -17.598 1.00 91.00 146 ARG A N 1
ATOM 1140 C CA . ARG A 1 146 ? 14.569 7.445 -17.713 1.00 91.00 146 ARG A CA 1
ATOM 1141 C C . ARG A 1 146 ? 13.379 6.512 -17.530 1.00 91.00 146 ARG A C 1
ATOM 1143 O O . ARG A 1 146 ? 13.266 5.531 -18.273 1.00 91.00 146 ARG A O 1
ATOM 1150 N N . LEU A 1 147 ? 12.437 6.896 -16.666 1.00 94.62 147 LEU A N 1
ATOM 1151 C CA . LEU A 1 147 ? 11.105 6.289 -16.604 1.00 94.62 147 LEU A CA 1
ATOM 1152 C C . LEU A 1 147 ? 10.152 6.866 -17.653 1.00 94.62 147 LEU A C 1
ATOM 1154 O O . LEU A 1 147 ? 10.166 8.060 -17.989 1.00 94.62 147 LEU A O 1
ATOM 1158 N N . ILE A 1 148 ? 9.328 5.985 -18.218 1.00 95.44 148 ILE A N 1
ATOM 1159 C CA . ILE A 1 148 ? 8.356 6.285 -19.266 1.00 95.44 148 ILE A CA 1
ATOM 1160 C C . ILE A 1 148 ? 7.018 5.637 -18.909 1.00 95.44 148 ILE A C 1
ATOM 1162 O O . ILE A 1 148 ? 6.905 4.412 -18.917 1.00 95.44 148 ILE A O 1
ATOM 1166 N N . LEU A 1 149 ? 5.985 6.465 -18.743 1.00 96.50 149 LEU A N 1
ATOM 1167 C CA . LEU A 1 149 ? 4.593 6.024 -18.719 1.00 96.50 149 LEU A CA 1
ATOM 1168 C C . LEU A 1 149 ? 4.179 5.614 -20.138 1.00 96.50 149 LEU A C 1
ATOM 1170 O O . LEU A 1 149 ? 3.956 6.456 -21.012 1.00 96.50 149 LEU A O 1
ATOM 1174 N N . ALA A 1 150 ? 4.154 4.311 -20.405 1.00 96.88 150 ALA A N 1
ATOM 1175 C CA . ALA A 1 150 ? 3.879 3.762 -21.729 1.00 96.88 150 ALA A CA 1
ATOM 1176 C C . ALA A 1 150 ? 2.379 3.621 -22.019 1.00 96.88 150 ALA A C 1
ATOM 1178 O O . ALA A 1 150 ? 1.978 3.702 -23.185 1.00 96.88 150 ALA A O 1
ATOM 1179 N N . GLY A 1 151 ? 1.558 3.448 -20.983 1.00 96.12 151 GLY A N 1
ATOM 1180 C CA . GLY A 1 151 ? 0.109 3.384 -21.114 1.00 96.12 151 GLY A CA 1
ATOM 1181 C C . GLY A 1 151 ? -0.608 3.330 -19.772 1.00 96.12 151 GLY A C 1
ATOM 1182 O O . GLY A 1 151 ? -0.080 2.801 -18.803 1.00 96.12 151 GLY A O 1
ATOM 1183 N N . VAL A 1 152 ? -1.834 3.848 -19.751 1.00 97.88 152 VAL A N 1
ATOM 1184 C CA . VAL A 1 152 ? -2.773 3.731 -18.631 1.00 97.88 152 VAL A CA 1
ATOM 1185 C C . VAL A 1 152 ? -4.113 3.282 -19.195 1.00 97.88 152 VAL A C 1
ATOM 1187 O O . VAL A 1 152 ? -4.568 3.797 -20.223 1.00 97.88 152 VAL A O 1
ATOM 1190 N N . ILE A 1 153 ? -4.731 2.292 -18.558 1.00 97.62 153 ILE A N 1
ATOM 1191 C CA . ILE A 1 153 ? -6.063 1.799 -18.911 1.00 97.62 153 ILE A CA 1
ATOM 1192 C C . ILE A 1 153 ? -6.891 1.750 -17.632 1.00 97.62 153 ILE A C 1
ATOM 1194 O O . ILE A 1 153 ? -6.709 0.844 -16.825 1.00 97.62 153 ILE A O 1
ATOM 1198 N N . ALA A 1 154 ? -7.812 2.699 -17.471 1.00 97.56 154 ALA A N 1
ATOM 1199 C CA . ALA A 1 154 ? -8.800 2.660 -16.399 1.00 97.56 154 ALA A CA 1
ATOM 1200 C C . ALA A 1 154 ? -9.902 1.631 -16.696 1.00 97.56 154 ALA A C 1
ATOM 1202 O O . ALA A 1 154 ? -10.357 1.472 -17.838 1.00 97.56 154 ALA A O 1
ATOM 1203 N N . ASN A 1 155 ? -10.338 0.930 -15.654 1.00 97.38 155 ASN A N 1
ATOM 1204 C CA . ASN A 1 155 ? -11.489 0.043 -15.696 1.00 97.38 155 ASN A CA 1
ATOM 1205 C C . ASN A 1 155 ? -12.798 0.844 -15.744 1.00 97.38 155 ASN A C 1
ATOM 1207 O O . ASN A 1 155 ? -12.859 2.046 -15.502 1.00 97.38 155 ASN A O 1
ATOM 1211 N N . ASN A 1 156 ? -13.895 0.170 -16.091 1.00 97.00 156 ASN A N 1
ATOM 1212 C CA . ASN A 1 156 ? -15.183 0.841 -16.236 1.00 97.00 156 ASN A CA 1
ATOM 1213 C C . ASN A 1 156 ? -15.687 1.406 -14.898 1.00 97.00 156 ASN A C 1
ATOM 1215 O O . ASN A 1 156 ? -15.969 0.633 -13.986 1.00 97.00 156 ASN A O 1
ATOM 1219 N N . GLY A 1 157 ? -15.925 2.717 -14.857 1.00 96.31 157 GLY A N 1
ATOM 1220 C CA . GLY A 1 157 ? -16.360 3.436 -13.655 1.00 96.31 157 GLY A CA 1
ATOM 1221 C C . GLY A 1 157 ? -15.248 4.246 -12.990 1.00 96.31 157 GLY A C 1
ATOM 1222 O O . GLY A 1 157 ? -15.561 5.030 -12.106 1.00 96.31 157 GLY A O 1
ATOM 1223 N N . TRP A 1 158 ? -14.009 4.094 -13.462 1.00 97.31 158 TRP A N 1
ATOM 1224 C CA . TRP A 1 158 ? -12.843 4.823 -12.985 1.00 97.31 158 TRP A CA 1
ATOM 1225 C C . TRP A 1 158 ? -12.396 5.872 -14.001 1.00 97.31 158 TRP A C 1
ATOM 1227 O O . TRP A 1 158 ? -12.386 5.620 -15.212 1.00 97.31 158 TRP A O 1
ATOM 1237 N N . ASP A 1 159 ? -12.003 7.028 -13.489 1.00 97.50 159 ASP A N 1
ATOM 1238 C CA . ASP A 1 159 ? -11.266 8.065 -14.203 1.00 97.50 159 ASP A CA 1
ATOM 1239 C C . ASP A 1 159 ? -9.804 8.060 -13.723 1.00 97.50 159 ASP A C 1
ATOM 1241 O O . ASP A 1 159 ? -9.498 7.482 -12.679 1.00 97.50 159 ASP A O 1
ATOM 1245 N N . PHE A 1 160 ? -8.886 8.656 -14.492 1.00 97.38 160 PHE A N 1
ATOM 1246 C CA . PHE A 1 160 ? -7.479 8.754 -14.092 1.00 97.38 160 PHE A CA 1
ATOM 1247 C C . PHE A 1 160 ? -6.846 10.091 -14.480 1.00 97.38 160 PHE A C 1
ATOM 1249 O O . PHE A 1 160 ? -7.178 10.676 -15.518 1.00 97.38 160 PHE A O 1
ATOM 1256 N N . GLU A 1 161 ? -5.887 10.513 -13.667 1.00 96.75 161 GLU A N 1
ATOM 1257 C CA . GLU A 1 161 ? -4.961 11.619 -13.892 1.00 96.75 161 GLU A CA 1
ATOM 1258 C C . GLU A 1 161 ? -3.535 11.066 -13.776 1.00 96.75 161 GLU A C 1
ATOM 1260 O O . GLU A 1 161 ? -3.307 10.061 -13.108 1.00 96.75 161 GLU A O 1
ATOM 1265 N N . ALA A 1 162 ? -2.593 11.631 -14.528 1.00 95.06 162 ALA A N 1
ATOM 1266 C CA . ALA A 1 162 ? -1.217 11.148 -14.545 1.00 95.06 162 ALA A CA 1
ATOM 1267 C C . ALA A 1 162 ? -0.262 12.331 -14.561 1.00 95.06 162 ALA A C 1
ATOM 1269 O O . ALA A 1 162 ? -0.361 13.203 -15.437 1.00 95.06 162 ALA A O 1
ATOM 1270 N N . GLU A 1 163 ? 0.670 12.311 -13.625 1.00 91.62 163 GLU A N 1
ATOM 1271 C CA . GLU A 1 163 ? 1.658 13.349 -13.394 1.00 91.62 163 GLU A CA 1
ATOM 1272 C C . GLU A 1 163 ? 3.059 12.744 -13.539 1.00 91.62 163 GLU A C 1
ATOM 1274 O O . GLU A 1 163 ? 3.255 11.531 -13.638 1.00 91.62 163 GLU A O 1
ATOM 1279 N N . ARG A 1 164 ? 4.046 13.607 -13.752 1.00 88.06 164 ARG A N 1
ATOM 1280 C CA . ARG A 1 164 ? 5.437 13.179 -13.870 1.00 88.06 164 ARG A CA 1
ATOM 1281 C C . ARG A 1 164 ? 6.300 14.256 -13.269 1.00 88.06 164 ARG A C 1
ATOM 1283 O O . ARG A 1 164 ? 6.385 15.348 -13.846 1.00 88.06 164 ARG A O 1
ATOM 1290 N N . GLU A 1 165 ? 7.023 13.877 -12.238 1.00 81.44 165 GLU A N 1
ATOM 1291 C CA . GLU A 1 165 ? 7.964 14.739 -11.553 1.00 81.44 165 GLU A CA 1
ATOM 1292 C C . GLU A 1 165 ? 9.396 14.294 -11.880 1.00 81.44 165 GLU A C 1
ATOM 1294 O O . GLU A 1 165 ? 9.682 13.151 -12.256 1.00 81.44 165 GLU A O 1
ATOM 1299 N N . VAL A 1 166 ? 10.296 15.270 -11.947 1.00 77.44 166 VAL A N 1
ATOM 1300 C CA . VAL A 1 166 ? 11.725 15.035 -12.162 1.00 77.44 166 VAL A CA 1
ATOM 1301 C C . VAL A 1 166 ? 12.434 16.006 -11.242 1.00 77.44 166 VAL A C 1
ATOM 1303 O O . VAL A 1 166 ? 12.515 17.197 -11.558 1.00 77.44 166 VAL A O 1
ATOM 1306 N N . GLU A 1 167 ? 12.917 15.497 -10.119 1.00 73.44 167 GLU A N 1
ATOM 1307 C CA . GLU A 1 167 ? 13.698 16.278 -9.174 1.00 73.44 167 GLU A CA 1
ATOM 1308 C C . GLU A 1 167 ? 15.172 16.260 -9.596 1.00 73.44 167 GLU A C 1
ATOM 1310 O O . GLU A 1 167 ? 15.857 15.237 -9.614 1.00 73.44 167 GLU A O 1
ATOM 1315 N N . GLU A 1 168 ? 15.663 17.426 -10.026 1.00 66.69 168 GLU A N 1
ATOM 1316 C CA . GLU A 1 168 ? 17.083 17.649 -10.298 1.00 66.69 168 GLU A CA 1
ATOM 1317 C C . GLU A 1 168 ? 17.711 18.288 -9.051 1.00 66.69 168 GLU A C 1
ATOM 1319 O O . GLU A 1 168 ? 17.710 19.514 -8.911 1.00 66.69 168 GLU A O 1
ATOM 1324 N N . ASN A 1 169 ? 18.255 17.477 -8.142 1.00 64.31 169 ASN A N 1
ATOM 1325 C CA . ASN A 1 169 ? 18.994 17.990 -6.990 1.00 64.31 169 ASN A CA 1
ATOM 1326 C C . ASN A 1 169 ? 20.331 18.593 -7.453 1.00 64.31 169 ASN A C 1
ATOM 1328 O O . ASN A 1 169 ? 21.252 17.887 -7.856 1.00 64.31 169 ASN A O 1
ATOM 1332 N N . GLU A 1 170 ? 20.457 19.928 -7.416 1.00 64.19 170 GLU A N 1
ATOM 1333 C CA . GLU A 1 170 ? 21.657 20.649 -7.890 1.00 64.19 170 GLU A CA 1
ATOM 1334 C C . GLU A 1 170 ? 22.939 20.298 -7.097 1.00 64.19 170 GLU A C 1
ATOM 1336 O O . GLU A 1 170 ? 24.048 20.566 -7.573 1.00 64.19 170 GLU A O 1
ATOM 1341 N N . ASP A 1 171 ? 22.792 19.702 -5.910 1.00 70.56 171 ASP A N 1
ATOM 1342 C CA . ASP A 1 171 ? 23.870 19.368 -4.974 1.00 70.56 171 ASP A CA 1
ATOM 1343 C C . ASP A 1 171 ? 24.158 17.851 -4.854 1.00 70.56 171 ASP A C 1
ATOM 1345 O O . ASP A 1 171 ? 25.148 17.479 -4.215 1.00 70.56 171 ASP A O 1
ATOM 1349 N N . GLU A 1 172 ? 23.373 16.980 -5.504 1.00 59.56 172 GLU A N 1
ATOM 1350 C CA . GLU A 1 172 ? 23.513 15.515 -5.433 1.00 59.56 172 GLU A CA 1
ATOM 1351 C C . GLU A 1 172 ? 23.776 14.904 -6.821 1.00 59.56 172 GLU A C 1
ATOM 1353 O O . GLU A 1 172 ? 23.293 15.382 -7.843 1.00 59.56 172 GLU A O 1
ATOM 1358 N N . GLU A 1 173 ? 24.612 13.859 -6.893 1.00 67.50 173 GLU A N 1
ATOM 1359 C CA . GLU A 1 173 ? 24.895 13.150 -8.159 1.00 67.50 173 GLU A CA 1
ATOM 1360 C C . GLU A 1 173 ? 23.751 12.204 -8.580 1.00 67.50 173 GLU A C 1
ATOM 1362 O O . GLU A 1 173 ? 23.870 11.542 -9.614 1.00 67.50 173 GLU A O 1
ATOM 1367 N N . SER A 1 174 ? 22.663 12.152 -7.808 1.00 65.81 174 SER A N 1
ATOM 1368 C CA . SER A 1 174 ? 21.500 11.301 -8.052 1.00 65.81 174 SER A CA 1
ATOM 1369 C C . SER A 1 174 ? 20.346 12.132 -8.613 1.00 65.81 174 SER A C 1
ATOM 1371 O O . SER A 1 174 ? 20.059 13.235 -8.152 1.00 65.81 174 SER A O 1
ATOM 1373 N N . SER A 1 175 ? 19.719 11.613 -9.669 1.00 77.50 175 SER A N 1
ATOM 1374 C CA . SER A 1 175 ? 18.492 12.168 -10.238 1.00 77.50 175 SER A CA 1
ATOM 1375 C C . SER A 1 175 ? 17.368 11.180 -9.982 1.00 77.50 175 SER A C 1
ATOM 1377 O O . SER A 1 175 ? 17.394 10.087 -10.559 1.00 77.50 175 SER A O 1
ATOM 1379 N N . GLU A 1 176 ? 16.402 11.569 -9.168 1.00 88.62 176 GLU A N 1
ATOM 1380 C CA . GLU A 1 176 ? 15.182 10.804 -8.971 1.00 88.62 176 GLU A CA 1
ATOM 1381 C C . GLU A 1 176 ? 14.193 11.109 -10.102 1.00 88.62 176 GLU A C 1
ATOM 1383 O O . GLU A 1 176 ? 14.136 12.211 -10.667 1.00 88.62 176 GLU A O 1
ATOM 1388 N N . GLN A 1 177 ? 13.453 10.087 -10.517 1.00 92.06 177 GLN A N 1
ATOM 1389 C CA . GLN A 1 177 ? 12.348 10.250 -11.448 1.00 92.06 177 GLN A CA 1
ATOM 1390 C C . GLN A 1 177 ? 11.133 9.524 -10.937 1.00 92.06 177 GLN A C 1
ATOM 1392 O O . GLN A 1 177 ? 11.206 8.323 -10.699 1.00 92.06 177 GLN A O 1
ATOM 1397 N N . GLU A 1 178 ? 10.015 10.228 -10.97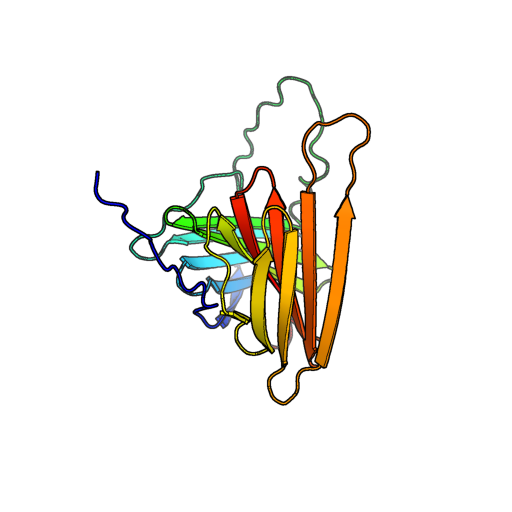0 1.00 94.88 178 GLU A N 1
ATOM 1398 C CA . GLU A 1 178 ? 8.753 9.738 -10.455 1.00 94.88 178 GLU A CA 1
ATOM 1399 C C . GLU A 1 178 ? 7.665 9.833 -11.533 1.00 94.88 178 GLU A C 1
ATOM 1401 O O . GLU A 1 178 ? 7.666 10.695 -12.432 1.00 94.88 178 GLU A O 1
ATOM 1406 N N . ILE A 1 179 ? 6.753 8.870 -11.500 1.00 96.50 179 ILE A N 1
ATOM 1407 C CA . ILE A 1 179 ? 5.517 8.875 -12.271 1.00 96.50 179 ILE A CA 1
ATOM 1408 C C . ILE A 1 179 ? 4.386 8.506 -11.326 1.00 96.50 179 ILE A C 1
ATOM 1410 O O . ILE A 1 179 ? 4.267 7.339 -10.960 1.00 96.50 179 ILE A O 1
ATOM 1414 N N . GLU A 1 180 ? 3.498 9.459 -11.078 1.00 97.19 180 GLU A N 1
ATOM 1415 C CA . GLU A 1 180 ? 2.262 9.229 -10.342 1.00 97.19 180 GLU A CA 1
ATOM 1416 C C . GLU A 1 180 ? 1.077 9.048 -11.309 1.00 97.19 180 GLU A C 1
ATOM 1418 O O . GLU A 1 180 ? 0.929 9.744 -12.325 1.00 97.19 180 GLU A O 1
ATOM 1423 N N . VAL A 1 181 ? 0.206 8.086 -11.013 1.00 97.38 181 VAL A N 1
ATOM 1424 C CA . VAL A 1 181 ? -1.087 7.900 -11.671 1.00 97.38 181 VAL A CA 1
ATOM 1425 C C . VAL A 1 181 ? -2.171 7.745 -10.613 1.00 97.38 181 VAL A C 1
ATOM 1427 O O . VAL A 1 181 ? -2.335 6.685 -10.013 1.00 97.38 181 VAL A O 1
ATOM 1430 N N . THR A 1 182 ? -2.987 8.781 -10.468 1.00 96.88 182 THR A N 1
ATOM 1431 C CA . THR A 1 182 ? -4.149 8.784 -9.585 1.00 96.88 182 THR A CA 1
ATOM 1432 C C . THR A 1 182 ? -5.392 8.291 -10.333 1.00 96.88 182 THR A C 1
ATOM 1434 O O . THR A 1 182 ? -5.794 8.851 -11.355 1.00 96.88 182 THR A O 1
ATOM 1437 N N . PHE A 1 183 ? -6.060 7.270 -9.800 1.00 96.38 183 PHE A N 1
ATOM 1438 C CA . PHE A 1 183 ? -7.365 6.788 -10.248 1.00 96.38 183 PHE A CA 1
ATOM 1439 C C . PHE A 1 183 ? -8.463 7.187 -9.264 1.00 96.38 183 PHE A C 1
ATOM 1441 O O . PHE A 1 183 ? -8.313 7.049 -8.051 1.00 96.38 183 PHE A O 1
ATOM 1448 N N . THR A 1 184 ? -9.612 7.621 -9.783 1.00 95.25 184 THR A N 1
ATOM 1449 C CA . THR A 1 184 ? -10.752 8.045 -8.959 1.00 95.25 184 THR A CA 1
ATOM 1450 C C . THR A 1 184 ? -12.065 7.405 -9.404 1.00 95.25 184 THR A C 1
ATOM 1452 O O . THR A 1 184 ? -12.3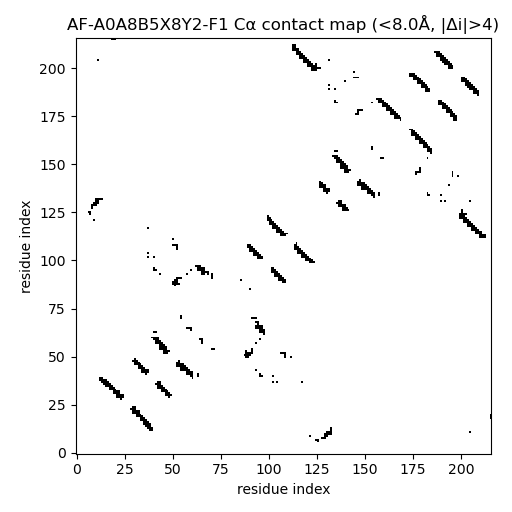42 7.253 -10.596 1.00 95.25 184 THR A O 1
ATOM 1455 N N . SER A 1 185 ? -12.897 7.028 -8.431 1.00 92.50 185 SER A N 1
ATOM 1456 C CA . SER A 1 185 ? -14.267 6.548 -8.645 1.00 92.50 185 SER A CA 1
ATOM 1457 C C . SER A 1 185 ? -15.153 6.948 -7.461 1.00 92.50 185 SER A C 1
ATOM 1459 O O . SER A 1 185 ? -15.250 6.236 -6.462 1.00 92.50 185 SER A O 1
ATOM 1461 N N . GLY A 1 186 ? -15.845 8.085 -7.574 1.00 89.19 186 GLY A N 1
ATOM 1462 C CA . GLY A 1 186 ? -16.635 8.628 -6.463 1.00 89.19 186 GLY A CA 1
ATOM 1463 C C . GLY A 1 186 ? -15.725 9.123 -5.339 1.00 89.19 186 GLY A C 1
ATOM 1464 O O . GLY A 1 186 ? -14.880 9.974 -5.591 1.00 89.19 186 GLY A O 1
ATOM 1465 N N . ASP A 1 187 ? -15.902 8.589 -4.130 1.00 84.44 187 ASP A N 1
ATOM 1466 C CA . ASP A 1 187 ? -15.079 8.909 -2.952 1.00 84.44 187 ASP A CA 1
ATOM 1467 C C . ASP A 1 187 ? -13.855 7.982 -2.804 1.00 84.44 187 ASP A C 1
ATOM 1469 O O . ASP A 1 187 ? -13.126 8.074 -1.823 1.00 84.44 187 ASP A O 1
ATOM 1473 N N . HIS A 1 188 ? -13.639 7.065 -3.755 1.00 86.44 188 HIS A N 1
ATOM 1474 C CA . HIS A 1 188 ? -12.512 6.135 -3.735 1.00 86.44 188 HIS A CA 1
ATOM 1475 C C . HIS A 1 188 ? -11.364 6.686 -4.584 1.00 86.44 188 HIS A C 1
ATOM 1477 O O . HIS A 1 188 ? -11.577 7.054 -5.748 1.00 86.44 188 HIS A O 1
ATOM 1483 N N . LYS A 1 189 ? -10.155 6.684 -4.014 1.00 92.31 189 LYS A N 1
ATOM 1484 C CA . LYS A 1 189 ? -8.902 7.043 -4.683 1.00 92.31 189 LYS A CA 1
ATOM 1485 C C . LYS A 1 189 ? -7.935 5.861 -4.604 1.00 92.31 189 LYS A C 1
ATOM 1487 O O . LYS A 1 189 ? -7.799 5.246 -3.547 1.00 92.31 189 LYS A O 1
ATOM 1492 N N . VAL A 1 190 ? -7.308 5.538 -5.731 1.00 93.38 190 VAL A N 1
ATOM 1493 C CA . VAL A 1 190 ? -6.199 4.582 -5.801 1.00 93.38 190 VAL A CA 1
ATOM 1494 C C . VAL A 1 190 ? -5.061 5.250 -6.546 1.00 93.38 190 VAL A C 1
ATOM 1496 O O . VAL A 1 190 ? -5.262 5.721 -7.663 1.00 93.38 190 VAL A O 1
ATOM 1499 N N . GLU A 1 191 ? -3.891 5.288 -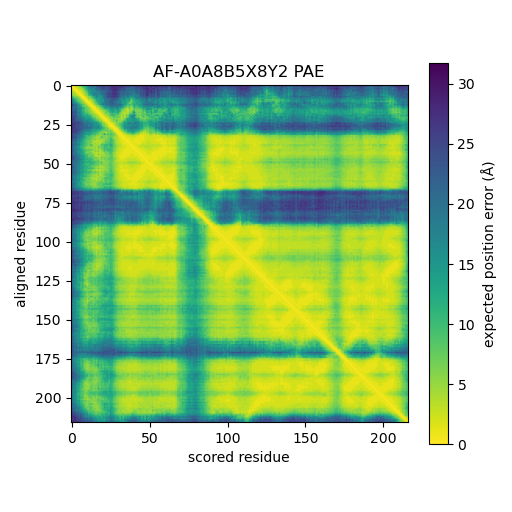5.940 1.00 95.69 191 GLU A N 1
ATOM 1500 C CA . GLU A 1 191 ? -2.698 5.917 -6.491 1.00 95.69 191 GLU A CA 1
ATOM 1501 C C . GLU A 1 191 ? -1.718 4.825 -6.888 1.00 95.69 191 GLU A C 1
ATOM 1503 O O . GLU A 1 191 ? -1.691 3.737 -6.311 1.00 95.69 191 GLU A O 1
ATOM 1508 N N . PHE A 1 192 ? -0.985 5.096 -7.951 1.00 96.50 192 PHE A N 1
ATOM 1509 C CA . PHE A 1 192 ? 0.128 4.291 -8.402 1.00 96.50 192 PHE A CA 1
ATOM 1510 C C . PHE A 1 192 ? 1.317 5.217 -8.541 1.00 96.50 192 PHE A C 1
ATOM 1512 O O . PHE A 1 192 ? 1.220 6.194 -9.284 1.00 96.50 192 PHE A O 1
ATOM 1519 N N . GLU A 1 193 ? 2.428 4.849 -7.930 1.00 97.06 193 GLU A N 1
ATOM 1520 C CA . GLU A 1 193 ? 3.687 5.551 -8.087 1.00 97.06 193 GLU A CA 1
ATOM 1521 C C . GLU A 1 193 ? 4.754 4.616 -8.656 1.00 97.06 193 GLU A C 1
ATOM 1523 O O . GLU A 1 193 ? 4.753 3.400 -8.439 1.00 97.06 193 GLU A O 1
ATOM 1528 N N . ALA A 1 194 ? 5.642 5.185 -9.464 1.00 96.94 194 ALA A N 1
ATOM 1529 C CA . ALA A 1 194 ? 6.830 4.514 -9.949 1.00 96.94 194 ALA A CA 1
ATOM 1530 C C . ALA A 1 194 ? 8.037 5.437 -9.828 1.00 96.94 194 ALA A C 1
ATOM 1532 O O . ALA A 1 194 ? 8.151 6.396 -10.603 1.00 96.94 194 ALA A O 1
ATOM 1533 N N . THR A 1 195 ? 8.966 5.055 -8.958 1.00 95.88 195 THR A N 1
ATOM 1534 C CA . THR A 1 195 ? 10.129 5.863 -8.585 1.00 95.88 195 THR A CA 1
ATOM 1535 C C . THR A 1 195 ? 11.412 5.162 -9.019 1.00 95.88 195 THR A C 1
ATOM 1537 O O . THR A 1 195 ? 11.584 3.954 -8.857 1.00 95.88 195 THR A O 1
ATOM 1540 N N . LEU A 1 196 ? 12.297 5.889 -9.705 1.00 94.50 196 LEU A N 1
ATOM 1541 C CA . LEU A 1 196 ? 13.596 5.390 -10.160 1.00 94.50 196 LEU A CA 1
ATOM 1542 C C . LEU A 1 196 ? 14.709 6.218 -9.539 1.00 94.50 196 LEU A C 1
ATOM 1544 O O . LEU A 1 196 ? 15.031 7.298 -10.039 1.00 94.50 196 LEU A O 1
ATOM 1548 N N . GLU A 1 197 ? 15.356 5.629 -8.545 1.00 91.06 197 GLU A N 1
ATOM 1549 C CA . GLU A 1 197 ? 16.510 6.186 -7.852 1.00 91.06 197 GLU A CA 1
ATOM 1550 C C . GLU A 1 197 ? 17.690 5.211 -7.961 1.00 91.06 197 GLU A C 1
ATOM 1552 O O . GLU A 1 197 ? 17.520 3.995 -7.914 1.00 91.06 197 GLU A O 1
ATOM 1557 N N . ASP A 1 198 ? 18.896 5.721 -8.235 1.00 89.75 198 ASP A N 1
ATOM 1558 C CA . ASP A 1 198 ? 20.140 4.931 -8.326 1.00 89.75 198 ASP A CA 1
ATOM 1559 C C . ASP A 1 198 ? 20.066 3.672 -9.219 1.00 89.75 198 ASP A C 1
ATOM 1561 O O . ASP A 1 198 ? 20.841 2.714 -9.130 1.00 89.75 198 ASP A O 1
ATOM 1565 N N . GLY A 1 199 ? 19.149 3.711 -10.185 1.00 90.81 199 GLY A N 1
ATOM 1566 C CA . GLY A 1 199 ? 18.897 2.639 -11.129 1.00 90.81 199 GLY A CA 1
ATOM 1567 C C . GLY A 1 199 ? 18.020 1.501 -10.605 1.00 90.81 199 GLY A C 1
ATOM 1568 O O . GLY A 1 199 ? 17.812 0.550 -11.372 1.00 90.81 199 GLY A O 1
ATOM 1569 N N . GLU A 1 200 ? 17.491 1.613 -9.394 1.00 93.56 200 GLU A N 1
ATOM 1570 C CA . GLU A 1 200 ? 16.493 0.741 -8.790 1.00 93.56 200 GLU A CA 1
ATOM 1571 C C . GLU A 1 200 ? 15.087 1.309 -9.018 1.00 93.56 200 GLU A C 1
ATOM 1573 O O . GLU A 1 200 ? 14.873 2.507 -8.895 1.00 93.56 200 GLU A O 1
ATOM 1578 N N . LEU A 1 201 ? 14.152 0.464 -9.462 1.00 94.81 201 LEU A N 1
ATOM 1579 C CA . LEU A 1 201 ? 12.757 0.860 -9.650 1.00 94.81 201 LEU A CA 1
ATOM 1580 C C . LEU A 1 201 ? 11.955 0.378 -8.451 1.00 94.81 201 LEU A C 1
ATOM 1582 O O . LEU A 1 201 ? 11.926 -0.827 -8.180 1.00 94.81 201 LEU A O 1
ATOM 1586 N N . GLU A 1 202 ? 11.276 1.319 -7.826 1.00 95.81 202 GLU A N 1
ATOM 1587 C CA . GLU A 1 202 ? 10.252 1.107 -6.825 1.00 95.81 202 GLU A CA 1
ATOM 1588 C C . GLU A 1 202 ? 8.870 1.329 -7.440 1.00 95.81 202 GLU A C 1
ATOM 1590 O O . GLU A 1 202 ? 8.702 2.125 -8.370 1.00 95.81 202 GLU A O 1
ATOM 1595 N N . ILE A 1 203 ? 7.895 0.555 -6.982 1.00 96.19 203 ILE A N 1
ATOM 1596 C CA . ILE A 1 203 ? 6.493 0.701 -7.360 1.00 96.19 203 ILE A CA 1
ATOM 1597 C C . ILE A 1 203 ? 5.675 0.745 -6.090 1.00 96.19 203 ILE A C 1
ATOM 1599 O O . ILE A 1 203 ? 5.808 -0.172 -5.288 1.00 96.19 203 ILE A O 1
ATOM 1603 N N . GLU A 1 204 ? 4.779 1.714 -5.986 1.00 95.00 204 GLU A N 1
ATOM 1604 C CA . GLU A 1 204 ? 3.864 1.857 -4.861 1.00 95.00 204 GLU A CA 1
ATOM 1605 C C . GLU A 1 204 ? 2.405 1.868 -5.342 1.00 95.00 204 GLU A C 1
ATOM 1607 O O . GLU A 1 204 ? 2.082 2.375 -6.426 1.00 95.00 204 GLU A O 1
ATOM 1612 N N . PHE A 1 205 ? 1.502 1.290 -4.548 1.00 93.25 205 PHE A N 1
ATOM 1613 C CA . PHE A 1 205 ? 0.063 1.496 -4.669 1.00 93.25 205 PHE A CA 1
ATOM 1614 C C . PHE A 1 205 ? -0.555 1.937 -3.346 1.00 93.25 205 PHE A C 1
ATOM 1616 O O . PHE A 1 205 ? -0.682 1.134 -2.421 1.00 93.25 205 PHE A O 1
ATOM 1623 N N . LYS A 1 206 ? -1.135 3.132 -3.332 1.00 93.94 206 LYS A N 1
ATOM 1624 C CA . LYS A 1 206 ? -1.858 3.672 -2.181 1.00 93.94 206 LYS A CA 1
ATOM 1625 C C . LYS A 1 206 ? -3.361 3.580 -2.401 1.00 93.94 206 LYS A C 1
ATOM 1627 O O . LYS A 1 206 ? -3.880 3.928 -3.463 1.00 93.94 206 LYS A O 1
ATOM 1632 N N . THR A 1 207 ? -4.107 3.055 -1.433 1.00 90.94 207 THR A N 1
ATOM 1633 C CA . THR A 1 207 ? -5.579 3.022 -1.473 1.00 90.94 207 THR A CA 1
ATOM 1634 C C . THR A 1 207 ? -6.144 3.655 -0.223 1.00 90.94 207 THR A C 1
ATOM 1636 O O . THR A 1 207 ? -5.878 3.174 0.872 1.00 90.94 207 THR A O 1
ATOM 1639 N N . LYS A 1 208 ? -6.986 4.675 -0.403 1.00 89.62 208 LYS A N 1
ATOM 1640 C CA . LYS A 1 208 ? -7.524 5.488 0.689 1.00 89.62 208 LYS A CA 1
ATOM 1641 C C . LYS A 1 208 ? -9.051 5.500 0.663 1.00 89.62 208 LYS A C 1
ATOM 1643 O O . LYS A 1 208 ? -9.652 5.748 -0.389 1.00 89.62 208 LYS A O 1
ATOM 1648 N N . TRP A 1 209 ? -9.693 5.245 1.804 1.00 87.12 209 TRP A N 1
ATOM 1649 C CA . TRP A 1 209 ? -11.149 5.369 1.948 1.00 87.12 209 TRP A CA 1
ATOM 1650 C C . TRP A 1 209 ? -11.578 5.698 3.381 1.00 87.12 209 TRP A C 1
ATOM 1652 O O . TRP A 1 209 ? -10.842 5.503 4.344 1.00 87.12 209 TRP A O 1
ATOM 1662 N N . TYR A 1 210 ? -12.808 6.196 3.513 1.00 85.56 210 TYR A N 1
ATOM 1663 C CA . TYR A 1 210 ? -13.437 6.460 4.806 1.00 85.56 210 TYR A CA 1
ATOM 1664 C C . TYR A 1 210 ? -14.405 5.335 5.170 1.00 85.56 210 TYR A C 1
ATOM 1666 O O . TYR A 1 210 ? -15.259 4.963 4.363 1.00 85.56 210 TYR A O 1
ATOM 1674 N N . GLU A 1 211 ? -14.323 4.851 6.405 1.00 80.06 211 GLU A N 1
ATOM 1675 C CA . GLU A 1 211 ? -15.315 3.957 7.001 1.00 80.06 211 GLU A CA 1
ATOM 1676 C C . GLU A 1 211 ? -16.287 4.777 7.868 1.00 80.06 211 GLU A C 1
ATOM 1678 O O . GLU A 1 211 ? -15.914 5.382 8.878 1.00 80.06 211 GLU A O 1
ATOM 1683 N N . ASP A 1 212 ? -17.564 4.801 7.474 1.00 73.12 212 ASP A N 1
ATOM 1684 C CA . ASP A 1 212 ? -18.625 5.437 8.259 1.00 73.12 212 ASP 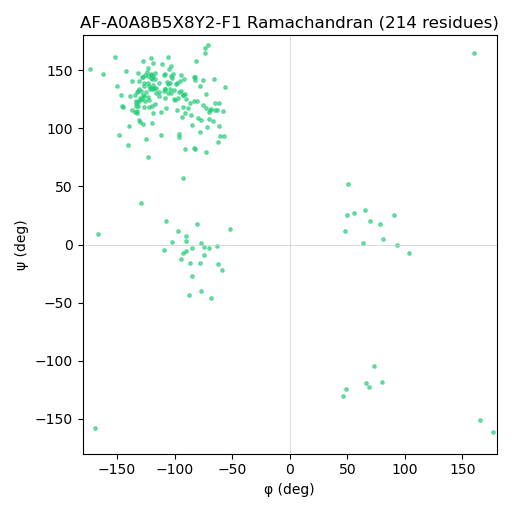A CA 1
ATOM 1685 C C . ASP A 1 212 ? -19.069 4.553 9.436 1.00 73.12 212 ASP A C 1
ATOM 1687 O O . ASP A 1 212 ? -19.384 3.370 9.278 1.00 73.12 212 ASP A O 1
ATOM 1691 N N . GLU A 1 213 ? -19.243 5.171 10.608 1.00 61.41 213 GLU A N 1
ATOM 1692 C CA . GLU A 1 213 ? -19.685 4.512 11.848 1.00 61.41 213 GLU A CA 1
ATOM 1693 C C . GLU A 1 213 ? -21.064 3.817 11.740 1.00 61.41 213 GLU A C 1
ATOM 1695 O O . GLU A 1 213 ? -21.392 2.935 12.543 1.00 61.41 213 GLU A O 1
ATOM 1700 N N . GLU A 1 214 ? -21.894 4.223 10.769 1.00 54.09 214 GLU A N 1
ATOM 1701 C CA . GLU A 1 214 ? -23.251 3.700 10.532 1.00 54.09 214 GLU A CA 1
ATOM 1702 C C . GLU A 1 214 ? -23.317 2.543 9.518 1.00 54.09 214 GLU A C 1
ATOM 1704 O O . GLU A 1 214 ? -24.375 1.925 9.369 1.00 54.09 214 GLU A O 1
ATOM 1709 N N . SER A 1 215 ? -22.213 2.221 8.837 1.00 46.84 215 SER A N 1
ATOM 1710 C CA . SER A 1 215 ? -22.149 1.118 7.861 1.00 46.84 215 SER A CA 1
ATOM 1711 C C . SER A 1 215 ? -21.871 -0.253 8.509 1.00 46.84 215 SER A C 1
ATOM 1713 O O . SER A 1 215 ? -21.896 -1.276 7.821 1.00 46.84 215 SER A O 1
ATOM 1715 N N . ALA A 1 216 ? -21.664 -0.260 9.833 1.00 43.84 216 ALA A N 1
ATOM 1716 C CA . ALA A 1 216 ? -21.274 -1.374 10.701 1.00 43.84 216 ALA A CA 1
ATOM 1717 C C . ALA A 1 216 ? -22.426 -1.930 11.567 1.00 43.84 216 ALA A C 1
ATOM 1719 O O . ALA A 1 216 ? -22.983 -1.173 12.400 1.00 43.84 216 ALA A O 1
#

pLDDT: mean 80.84, std 18.79, range [26.45, 97.88]

Sequence (216 aa):
MGDFTLHGTAEMRGTVSASSYRLADHSGKDFWTMKFTVRDAGEVEIRREGDQLVLVDARPNAGWDLEEDDANDDEAELEDGEESEDADGEELEVTFVQGNHEVEFEAEIVDDRLLIEIEESWHGVEPGTFNVGEAGTVEIRRDGERLILAGVIANNGWDFEAEREVEENEDEESSEQEIEVTFTSGDHKVEFEATLEDGELEIEFKTKWYEDEESA

Foldseek 3Di:
DDDDDPQDAAEQAADWDKDKDWDQDPVRQTKIKIWIDQGQQWIWIWMDRDQAIATPDTGGHPQKDWDDDDQPPPPPPDPPDDDPPPPPRQKGKTWIDHDQKIKMWMWGQDPNWIKIKIKIKGKQHAFAWYHLDQFWIWGWDDDPQDIDGPDTDGDPQKDKDKDKDWDDDPPDPKIKIKIKMWIDHPQWIKIWMWIGIPNMIMIMIMTMDIDDPVVD

Secondary structure (DSSP, 8-state):
----------B-----EEEEEEEE-TT--EEEEEEEEETTTEEEEEEE-SS-EEEEEEEEPTT-EE----SS-TT---TT----TTTTS-EEEEEEE-SSEEEEEEEEEETTEEEEEEEEEESSPPS-EEEETTTEEEEEEEETTEEEEEEEEEPTT-EEEEEEEEEE-TT-S-EEEEEEEEEEETTEEEEEEEEEETTEEEEEEEEEEEE-TT--